Protein AF-A0AAD5E624-F1 (afdb_monomer)

Structure (mmCIF, N/CA/C/O backbone):
data_AF-A0AAD5E624-F1
#
_entry.id   AF-A0AAD5E624-F1
#
loop_
_atom_site.group_PDB
_atom_site.id
_atom_site.type_symbol
_atom_site.label_atom_id
_atom_site.label_alt_id
_atom_site.label_comp_id
_atom_site.label_asym_id
_atom_site.label_entity_id
_atom_site.label_seq_id
_atom_site.pdbx_PDB_ins_code
_atom_site.Cartn_x
_atom_site.Cartn_y
_atom_site.Cartn_z
_atom_site.occupancy
_atom_site.B_iso_or_equiv
_atom_site.auth_seq_id
_atom_site.auth_comp_id
_atom_site.auth_asym_id
_atom_site.auth_atom_id
_atom_site.pdbx_PDB_model_num
ATOM 1 N N . MET A 1 1 ? 24.818 -61.923 -2.627 1.00 38.62 1 MET A N 1
ATOM 2 C CA . MET A 1 1 ? 24.413 -61.520 -3.989 1.00 38.62 1 MET A CA 1
ATOM 3 C C . MET A 1 1 ? 24.675 -60.026 -4.110 1.00 38.62 1 MET A C 1
ATOM 5 O O . MET A 1 1 ? 24.120 -59.314 -3.289 1.00 38.62 1 MET A O 1
ATOM 9 N N . SER A 1 2 ? 25.543 -59.635 -5.057 1.00 38.28 2 SER A N 1
ATOM 10 C CA . SER A 1 2 ? 25.891 -58.274 -5.542 1.00 38.28 2 SER A CA 1
ATOM 11 C C . SER A 1 2 ? 26.388 -57.243 -4.507 1.00 38.28 2 SER A C 1
ATOM 13 O O . SER A 1 2 ? 25.617 -56.883 -3.630 1.00 38.28 2 SER A O 1
ATOM 15 N N . THR A 1 3 ? 27.644 -56.753 -4.437 1.00 32.75 3 THR A N 1
ATOM 16 C CA . THR A 1 3 ? 28.624 -56.225 -5.440 1.00 32.75 3 THR A CA 1
ATOM 17 C C . THR A 1 3 ? 28.001 -55.104 -6.296 1.00 32.75 3 THR A C 1
ATOM 19 O O . THR A 1 3 ? 26.971 -55.345 -6.911 1.00 32.75 3 THR A O 1
ATOM 22 N N . ASP A 1 4 ? 28.456 -53.845 -6.370 1.00 40.44 4 ASP A N 1
ATOM 23 C CA . ASP A 1 4 ? 29.711 -53.170 -6.003 1.00 40.44 4 ASP A CA 1
ATOM 24 C C . ASP A 1 4 ? 29.463 -51.660 -5.767 1.00 40.44 4 ASP A C 1
ATOM 26 O O . ASP A 1 4 ? 28.668 -51.038 -6.474 1.00 40.44 4 ASP A O 1
ATOM 30 N N . ILE A 1 5 ? 30.178 -51.062 -4.807 1.00 41.97 5 ILE A N 1
ATOM 31 C CA . ILE A 1 5 ? 30.350 -49.605 -4.668 1.00 41.97 5 ILE A CA 1
ATOM 32 C C . ILE A 1 5 ? 31.663 -49.247 -5.369 1.00 41.97 5 ILE A C 1
ATOM 34 O O . ILE A 1 5 ? 32.712 -49.778 -5.013 1.00 41.97 5 ILE A O 1
ATOM 38 N N . TYR A 1 6 ? 31.605 -48.364 -6.369 1.00 40.50 6 TYR A N 1
ATOM 39 C CA . TYR A 1 6 ? 32.788 -47.929 -7.107 1.00 40.50 6 TYR A CA 1
ATOM 40 C C . TYR A 1 6 ? 33.679 -46.998 -6.276 1.00 40.50 6 TYR A C 1
ATOM 42 O O . TYR A 1 6 ? 33.243 -46.007 -5.694 1.00 40.50 6 TYR A O 1
ATOM 50 N N . GLU A 1 7 ? 34.948 -47.383 -6.282 1.00 41.75 7 GLU A N 1
ATOM 51 C CA . GLU A 1 7 ? 36.107 -46.882 -5.563 1.00 41.75 7 GLU A CA 1
ATOM 52 C C . GLU A 1 7 ? 36.727 -45.656 -6.262 1.00 41.75 7 GLU A C 1
ATOM 54 O O . GLU A 1 7 ? 36.834 -45.591 -7.490 1.00 41.75 7 GLU A O 1
ATOM 59 N N . ILE A 1 8 ? 37.140 -44.669 -5.463 1.00 38.22 8 ILE A N 1
ATOM 60 C CA . ILE A 1 8 ? 37.825 -43.444 -5.892 1.00 38.22 8 ILE A CA 1
ATOM 61 C C . ILE A 1 8 ? 39.306 -43.774 -6.119 1.00 38.22 8 ILE A C 1
ATOM 63 O O . ILE A 1 8 ? 40.010 -44.154 -5.189 1.00 38.22 8 ILE A O 1
ATOM 67 N N . SER A 1 9 ? 39.793 -43.593 -7.349 1.00 34.88 9 SER A N 1
ATOM 68 C CA . SER A 1 9 ? 41.209 -43.744 -7.711 1.00 34.88 9 SER A CA 1
ATOM 69 C C . SER A 1 9 ? 41.825 -42.370 -8.011 1.00 34.88 9 SER A C 1
ATOM 71 O O . SER A 1 9 ? 41.674 -41.843 -9.116 1.00 34.88 9 SER A O 1
ATOM 73 N N . GLU A 1 10 ? 42.571 -41.821 -7.052 1.00 35.81 10 GLU A N 1
ATOM 74 C CA . GLU A 1 10 ? 43.581 -40.786 -7.296 1.00 35.81 10 GLU A CA 1
ATOM 75 C C . GLU A 1 10 ? 44.793 -41.384 -8.034 1.00 35.81 10 GLU A C 1
ATOM 77 O O . GLU A 1 10 ? 45.236 -42.497 -7.740 1.00 35.81 10 GLU A O 1
ATOM 82 N N . ARG A 1 11 ? 45.381 -40.637 -8.979 1.00 39.34 11 ARG A N 1
ATOM 83 C CA .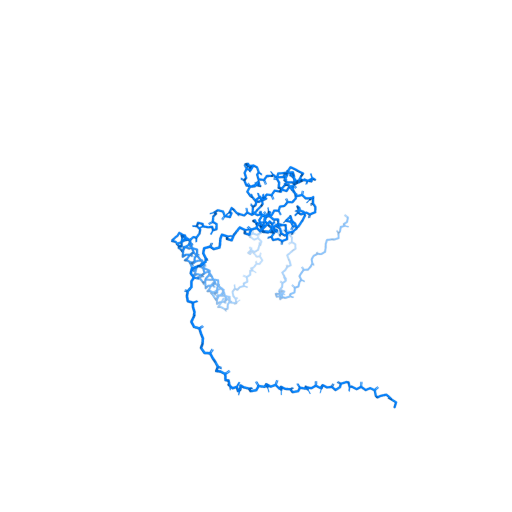 ARG A 1 11 ? 46.699 -40.952 -9.556 1.00 39.34 11 ARG A CA 1
ATOM 84 C C . ARG A 1 11 ? 47.621 -39.727 -9.581 1.00 39.34 11 ARG A C 1
ATOM 86 O O . ARG A 1 11 ? 47.136 -38.605 -9.703 1.00 39.34 11 ARG A O 1
ATOM 93 N N . PRO A 1 12 ? 48.951 -39.934 -9.473 1.00 35.62 12 PRO A N 1
ATOM 94 C CA . PRO A 1 12 ? 49.866 -38.946 -8.922 1.00 35.62 12 PRO A CA 1
ATOM 95 C C . PRO A 1 12 ? 50.635 -38.124 -9.965 1.00 35.62 12 PRO A C 1
ATOM 97 O O . PRO A 1 12 ? 50.863 -38.528 -11.106 1.00 35.62 12 PRO A O 1
ATOM 100 N N . SER A 1 13 ? 51.094 -36.975 -9.472 1.00 33.09 13 SER A N 1
ATOM 101 C CA . SER A 1 13 ? 51.971 -35.973 -10.079 1.00 33.09 13 SER A CA 1
ATOM 102 C C . SER A 1 13 ? 53.320 -36.528 -10.565 1.00 33.09 13 SER A C 1
ATOM 104 O O . SER A 1 13 ? 54.003 -37.249 -9.836 1.00 33.09 13 SER A O 1
ATOM 106 N N . LYS A 1 14 ? 53.754 -36.124 -11.767 1.00 36.09 14 LYS A N 1
ATOM 107 C CA . LYS A 1 14 ? 55.150 -36.231 -12.228 1.00 36.09 14 LYS A CA 1
ATOM 108 C C . LYS A 1 14 ? 55.574 -34.945 -12.945 1.00 36.09 14 LYS A C 1
ATOM 110 O O . LYS A 1 14 ? 55.115 -34.661 -14.047 1.00 36.09 14 LYS A O 1
ATOM 115 N N . ARG A 1 15 ? 56.485 -34.190 -12.321 1.00 44.50 15 ARG A N 1
ATOM 116 C CA . ARG A 1 15 ? 57.328 -33.171 -12.977 1.00 44.50 15 ARG A CA 1
ATOM 117 C C . ARG A 1 15 ? 58.563 -33.840 -13.591 1.00 44.50 15 ARG A C 1
ATOM 119 O O . ARG A 1 15 ? 59.073 -34.779 -12.980 1.00 44.50 15 ARG A O 1
ATOM 126 N N . PRO A 1 16 ? 59.136 -33.286 -14.670 1.00 40.38 16 PRO A N 1
ATOM 127 C CA . PRO A 1 16 ? 60.554 -33.448 -14.960 1.00 40.38 16 PRO A CA 1
ATOM 128 C C . PRO A 1 16 ? 61.342 -32.146 -14.752 1.00 40.38 16 PRO A C 1
ATOM 130 O O . PRO A 1 16 ? 60.855 -31.036 -14.956 1.00 40.38 16 PRO A O 1
ATOM 133 N N . SER A 1 17 ? 62.577 -32.344 -14.306 1.00 36.31 17 SER A N 1
ATOM 134 C CA . SER A 1 17 ? 63.613 -31.395 -13.904 1.00 36.31 17 SER A CA 1
ATOM 135 C C . SER A 1 17 ? 64.408 -30.795 -15.070 1.00 36.31 17 SER A C 1
ATOM 137 O O . SER A 1 17 ? 64.642 -31.450 -16.082 1.00 36.31 17 SER A O 1
ATOM 139 N N . LEU A 1 18 ? 64.897 -29.572 -14.855 1.00 39.53 18 LEU A N 1
ATOM 140 C CA . LEU A 1 18 ? 65.856 -28.836 -15.685 1.00 39.53 18 LEU A CA 1
ATOM 141 C C . LEU A 1 18 ? 67.245 -29.496 -15.705 1.00 39.53 18 LEU A C 1
ATOM 143 O O . LEU A 1 18 ? 67.761 -29.828 -14.643 1.00 39.53 18 LEU A O 1
ATOM 147 N N . LEU A 1 19 ? 67.889 -29.544 -16.878 1.00 35.81 19 LEU A N 1
ATOM 148 C CA . LEU A 1 19 ? 69.349 -29.535 -17.046 1.00 35.81 19 LEU A CA 1
ATOM 149 C C . LEU A 1 19 ? 69.726 -28.815 -18.357 1.00 35.81 19 LEU A C 1
ATOM 151 O O . LEU A 1 19 ? 68.936 -28.693 -19.287 1.00 35.81 19 LEU A O 1
ATOM 155 N N . ARG A 1 20 ? 70.942 -28.275 -18.345 1.00 33.19 20 ARG A N 1
ATOM 156 C CA . ARG A 1 20 ? 71.468 -27.089 -19.035 1.00 33.19 20 ARG A CA 1
ATOM 157 C C . ARG A 1 20 ? 72.480 -27.468 -20.124 1.00 33.19 20 ARG A C 1
ATOM 159 O O . ARG A 1 20 ? 73.300 -28.346 -19.885 1.00 33.19 20 ARG A O 1
ATOM 166 N N . SER A 1 21 ? 72.514 -26.735 -21.239 1.00 36.06 21 SER A N 1
ATOM 167 C CA . SER A 1 21 ? 73.738 -26.277 -21.950 1.00 36.06 21 SER A CA 1
ATOM 168 C C . SER A 1 21 ? 73.329 -25.416 -23.163 1.00 36.06 21 SER A C 1
ATOM 170 O O . SER A 1 21 ? 72.512 -25.833 -23.969 1.00 36.06 2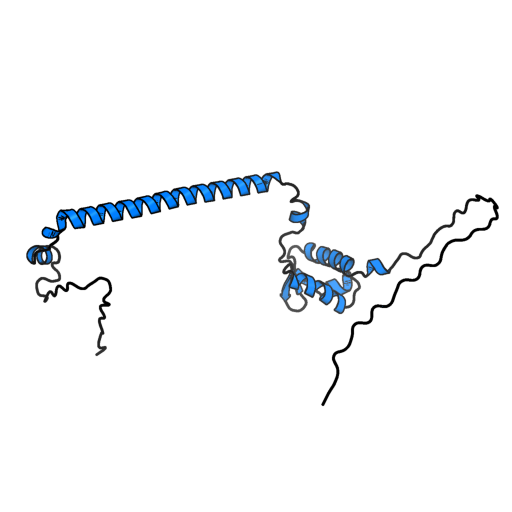1 SER A O 1
ATOM 172 N N . SER A 1 22 ? 73.604 -24.107 -23.159 1.00 35.00 22 SER A N 1
ATOM 173 C CA . SER A 1 22 ? 74.823 -23.439 -23.665 1.00 35.00 22 SER A CA 1
ATOM 174 C C . SER A 1 22 ? 74.847 -23.292 -25.192 1.00 35.00 22 SER A C 1
ATOM 176 O O . SER A 1 22 ? 75.204 -24.248 -25.867 1.00 35.00 22 SER A O 1
ATOM 178 N N . SER A 1 23 ? 74.551 -22.090 -25.712 1.00 34.81 23 SER A N 1
ATOM 179 C CA . SER A 1 23 ? 75.265 -21.422 -26.826 1.00 34.81 23 SER A CA 1
ATOM 180 C C . SER A 1 23 ? 74.653 -20.040 -27.096 1.00 34.81 23 SER A C 1
ATOM 182 O O . SER A 1 23 ? 73.480 -19.927 -27.436 1.00 34.81 23 SER A O 1
ATOM 184 N N . LEU A 1 24 ? 75.459 -18.994 -26.907 1.00 38.56 24 LEU A N 1
ATOM 185 C CA . LEU A 1 24 ? 75.181 -17.612 -27.299 1.00 38.56 24 LEU A CA 1
ATOM 186 C C . LEU A 1 24 ? 75.243 -17.477 -28.824 1.00 38.56 24 LEU A C 1
ATOM 188 O O . LEU A 1 24 ? 76.209 -17.948 -29.417 1.00 38.56 24 LEU A O 1
ATOM 192 N N . GLN A 1 25 ? 74.307 -16.733 -29.415 1.00 39.28 25 GLN A N 1
ATOM 193 C CA . GLN A 1 25 ? 74.585 -15.869 -30.565 1.00 39.28 25 GLN A CA 1
ATOM 194 C C . GLN A 1 25 ? 73.553 -14.733 -30.632 1.00 39.28 25 GLN A C 1
ATOM 196 O O . GLN A 1 25 ? 72.347 -14.953 -30.700 1.00 39.28 25 GLN A O 1
ATOM 201 N N . GLN A 1 26 ? 74.079 -13.514 -30.535 1.00 37.38 26 GLN A N 1
ATOM 202 C CA . GLN A 1 26 ? 73.420 -12.227 -30.743 1.00 37.38 26 GLN A CA 1
ATOM 203 C C . GLN A 1 26 ? 72.878 -12.075 -32.167 1.00 37.38 26 GLN A C 1
ATOM 205 O O . GLN A 1 26 ? 73.583 -12.416 -33.112 1.00 37.38 26 GLN A O 1
ATOM 210 N N . ALA A 1 27 ? 71.713 -11.434 -32.298 1.00 34.88 27 ALA A N 1
ATOM 211 C CA . ALA A 1 27 ? 71.464 -10.393 -33.299 1.00 34.88 27 ALA A CA 1
ATOM 212 C C . ALA A 1 27 ? 70.129 -9.683 -33.002 1.00 34.88 27 ALA A C 1
ATOM 214 O O . ALA A 1 27 ? 69.052 -10.233 -33.220 1.00 34.88 27 ALA A O 1
ATOM 215 N N . GLU A 1 28 ? 70.215 -8.444 -32.517 1.00 41.03 28 GLU A N 1
ATOM 216 C CA . GLU A 1 28 ? 69.172 -7.440 -32.716 1.00 41.03 28 GLU A CA 1
ATOM 217 C C . GLU A 1 28 ? 69.150 -7.065 -34.202 1.00 41.03 28 GLU A C 1
ATOM 219 O O . GLU A 1 28 ? 70.170 -6.654 -34.754 1.00 41.03 28 GLU A O 1
ATOM 224 N N . ALA A 1 29 ? 67.993 -7.178 -34.851 1.00 35.56 29 ALA A N 1
ATOM 225 C CA . ALA A 1 29 ? 67.707 -6.459 -36.084 1.00 35.56 29 ALA A CA 1
ATOM 226 C C . ALA A 1 29 ? 66.196 -6.238 -36.217 1.00 35.56 29 ALA A C 1
ATOM 228 O O . ALA A 1 29 ? 65.389 -7.158 -36.094 1.00 35.56 29 ALA A O 1
ATOM 229 N N . LEU A 1 30 ? 65.863 -4.972 -36.443 1.00 44.69 30 LEU A N 1
ATOM 230 C CA . LEU A 1 30 ? 64.562 -4.394 -36.756 1.00 44.69 30 LEU A CA 1
ATOM 231 C C . LEU A 1 30 ? 63.744 -5.272 -37.714 1.00 44.69 30 LEU A C 1
ATOM 233 O O . LEU A 1 30 ? 64.226 -5.626 -38.788 1.00 44.69 30 LEU A O 1
ATOM 237 N N . A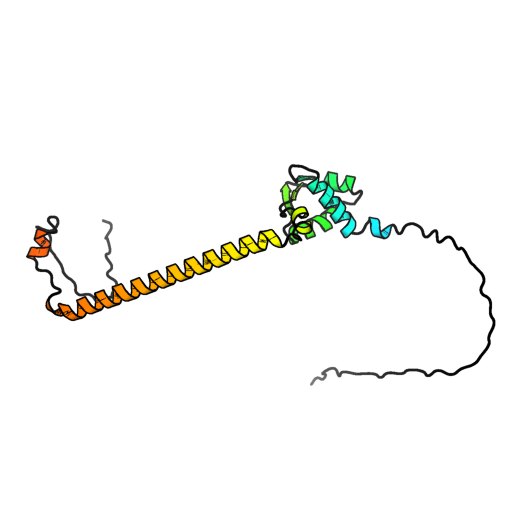SN A 1 31 ? 62.480 -5.536 -37.379 1.00 36.03 31 ASN A N 1
ATOM 238 C CA . ASN A 1 31 ? 61.507 -5.945 -38.384 1.00 36.03 31 ASN A CA 1
ATOM 239 C C . ASN A 1 31 ? 60.171 -5.226 -38.164 1.00 36.03 31 ASN A C 1
ATOM 241 O O . ASN A 1 31 ? 59.321 -5.629 -37.370 1.00 36.03 31 ASN A O 1
ATOM 245 N N . THR A 1 32 ? 60.038 -4.109 -38.873 1.00 48.19 32 THR A N 1
ATOM 246 C CA . THR A 1 32 ? 58.787 -3.458 -39.256 1.00 48.19 32 THR A CA 1
ATOM 247 C C . THR A 1 32 ? 57.968 -4.434 -40.101 1.00 48.19 32 THR A C 1
ATOM 249 O O . THR A 1 32 ? 58.047 -4.444 -41.325 1.00 48.19 32 THR A O 1
ATOM 252 N N . GLY A 1 33 ? 57.198 -5.287 -39.428 1.00 33.69 33 GLY A N 1
ATOM 253 C CA . GLY A 1 33 ? 56.210 -6.168 -40.039 1.00 33.69 33 GLY A CA 1
ATOM 254 C C . GLY A 1 33 ? 54.812 -5.598 -39.845 1.00 33.69 33 GLY A C 1
ATOM 255 O O . GLY A 1 33 ? 54.230 -5.734 -38.772 1.00 33.69 33 GLY A O 1
ATOM 256 N N . ASP A 1 34 ? 54.313 -4.942 -40.886 1.00 47.31 34 ASP A N 1
ATOM 257 C CA . ASP A 1 34 ? 52.928 -4.521 -41.079 1.00 47.31 34 ASP A CA 1
ATOM 258 C C . ASP A 1 34 ? 51.969 -5.699 -40.807 1.00 47.31 34 ASP A C 1
ATOM 260 O O . ASP A 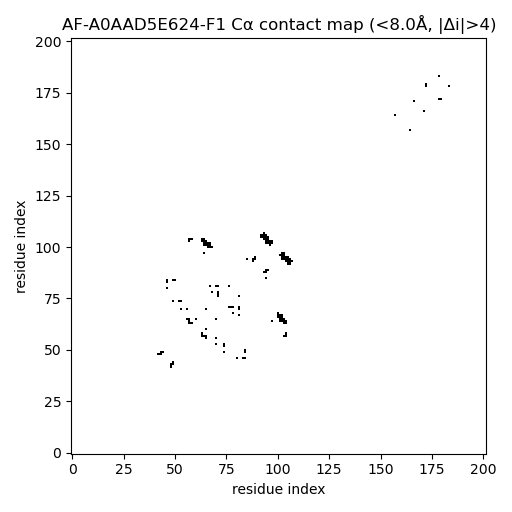1 34 ? 51.802 -6.600 -41.631 1.00 47.31 34 ASP A O 1
ATOM 264 N N . ASN A 1 35 ? 51.385 -5.746 -39.604 1.00 41.53 35 ASN A N 1
ATOM 265 C CA . ASN A 1 35 ? 50.377 -6.739 -39.235 1.00 41.53 35 ASN A CA 1
ATOM 266 C C . ASN A 1 35 ? 49.031 -6.319 -39.826 1.00 41.53 35 ASN A C 1
ATOM 268 O O . ASN A 1 35 ? 48.121 -5.897 -39.113 1.00 41.53 35 ASN A O 1
ATOM 272 N N . ASN A 1 36 ? 48.895 -6.481 -41.139 1.00 51.97 36 ASN A N 1
ATOM 273 C CA . ASN A 1 36 ? 47.605 -6.468 -41.808 1.00 51.97 36 ASN A CA 1
ATOM 274 C C . ASN A 1 36 ? 46.879 -7.796 -41.508 1.00 51.97 36 ASN A C 1
ATOM 276 O O . ASN A 1 36 ? 46.757 -8.684 -42.351 1.00 51.97 36 ASN A O 1
ATOM 280 N N . TYR A 1 37 ? 46.463 -7.967 -40.250 1.00 48.84 37 TYR A N 1
ATOM 281 C CA . TYR A 1 37 ? 45.467 -8.969 -39.885 1.00 48.84 37 TYR A CA 1
ATOM 282 C C . TYR A 1 37 ? 44.131 -8.500 -40.477 1.00 48.84 37 TYR A C 1
ATOM 284 O O . TYR A 1 37 ? 43.757 -7.347 -40.243 1.00 48.84 37 TYR A O 1
ATOM 292 N N . PRO A 1 38 ? 43.391 -9.343 -41.223 1.00 55.69 38 PRO A N 1
ATOM 293 C CA . PRO A 1 38 ? 42.072 -8.955 -41.703 1.00 55.69 38 PRO A CA 1
ATOM 294 C C . PRO A 1 38 ? 41.223 -8.533 -40.494 1.00 55.69 38 PRO A C 1
ATOM 296 O O . PRO A 1 38 ? 41.323 -9.175 -39.439 1.00 55.69 38 PRO A O 1
ATOM 299 N N . PRO A 1 39 ? 40.418 -7.459 -40.604 1.00 57.53 39 PRO A N 1
ATOM 300 C CA . PRO A 1 39 ? 39.610 -6.988 -39.492 1.00 57.53 39 PRO A CA 1
ATOM 301 C C . PRO A 1 39 ? 38.790 -8.162 -38.970 1.00 57.53 39 PRO A C 1
ATOM 303 O O . PRO A 1 39 ? 38.206 -8.937 -39.730 1.00 57.53 39 PRO A O 1
ATOM 306 N N . ASN A 1 40 ? 38.839 -8.349 -37.656 1.00 55.56 40 ASN A N 1
ATOM 307 C CA . ASN A 1 40 ? 38.313 -9.514 -36.968 1.00 55.56 40 ASN A CA 1
ATOM 308 C C . ASN A 1 40 ? 36.768 -9.468 -37.009 1.00 55.56 40 ASN A C 1
ATOM 310 O O . ASN A 1 40 ? 36.118 -9.137 -36.020 1.00 55.56 40 ASN A O 1
ATOM 314 N N . HIS A 1 41 ? 36.180 -9.816 -38.163 1.00 58.81 41 HIS A N 1
ATOM 315 C CA . HIS A 1 41 ? 34.745 -9.774 -38.505 1.00 58.81 41 HIS A CA 1
ATOM 316 C C . HIS A 1 41 ? 33.827 -10.535 -37.532 1.00 58.81 41 HIS A C 1
ATOM 318 O O . HIS A 1 41 ? 32.602 -10.481 -37.628 1.00 58.81 41 HIS A O 1
ATOM 324 N N . ARG A 1 42 ? 34.400 -11.263 -36.571 1.00 58.12 42 ARG A N 1
ATOM 325 C CA . ARG A 1 42 ? 33.667 -11.954 -35.510 1.00 58.12 42 ARG A CA 1
ATOM 326 C C . ARG A 1 42 ? 33.034 -10.998 -34.501 1.00 58.12 42 ARG A C 1
ATOM 328 O O . ARG A 1 42 ? 31.974 -11.320 -33.969 1.00 58.12 42 ARG A O 1
ATOM 335 N N . GLN A 1 43 ? 33.653 -9.849 -34.221 1.00 60.78 43 GLN A N 1
ATOM 336 C CA . GLN A 1 43 ? 33.129 -8.916 -33.214 1.00 60.78 43 GLN A CA 1
ATOM 337 C C . GLN A 1 43 ? 31.868 -8.184 -33.699 1.00 60.78 43 GLN A C 1
ATOM 339 O O . GLN A 1 43 ? 30.953 -7.950 -32.902 1.00 60.78 43 GLN A O 1
ATOM 344 N N . ASP A 1 44 ? 31.770 -7.940 -35.008 1.00 63.78 44 ASP A N 1
ATOM 345 C CA . ASP A 1 44 ? 30.663 -7.215 -35.642 1.00 63.78 44 ASP A CA 1
ATOM 346 C C . ASP A 1 44 ? 29.326 -7.973 -35.610 1.00 63.78 44 ASP A C 1
ATOM 348 O O . ASP A 1 44 ? 28.266 -7.351 -35.667 1.00 63.78 44 ASP A O 1
ATOM 352 N N . SER A 1 45 ? 29.367 -9.303 -35.463 1.00 77.00 45 SER A N 1
ATOM 353 C CA . SER A 1 45 ? 28.186 -10.178 -35.381 1.00 77.00 45 SER A CA 1
ATOM 354 C C . SER A 1 45 ? 27.877 -10.662 -33.955 1.00 77.00 45 SER A C 1
ATOM 356 O O . SER A 1 45 ? 27.012 -11.524 -33.766 1.00 77.00 45 SER A O 1
ATOM 358 N N . SER A 1 46 ? 28.587 -10.165 -32.939 1.00 89.19 46 SER A N 1
ATOM 359 C CA . SER A 1 46 ? 28.339 -10.570 -31.553 1.00 89.19 46 SER A CA 1
ATOM 360 C C . SER A 1 46 ? 26.953 -10.120 -31.077 1.00 89.19 46 SER A C 1
ATOM 362 O O . SER A 1 46 ? 26.494 -9.031 -31.422 1.00 89.19 46 SER A O 1
ATOM 364 N N . LEU A 1 47 ? 26.296 -10.934 -30.237 1.00 90.38 47 LEU A N 1
ATOM 365 C CA . LEU A 1 47 ? 24.978 -10.592 -29.689 1.00 90.38 47 LEU A CA 1
ATOM 366 C C . LEU A 1 47 ? 25.018 -9.237 -28.978 1.00 90.38 47 LEU A C 1
ATOM 368 O O . LEU A 1 47 ? 24.161 -8.407 -29.224 1.00 90.38 47 LEU A O 1
ATOM 372 N N . ARG A 1 48 ? 26.076 -8.963 -28.205 1.00 90.62 48 ARG A N 1
ATOM 373 C CA . ARG A 1 48 ? 26.291 -7.671 -27.537 1.00 90.62 48 ARG A CA 1
ATOM 374 C C . ARG A 1 48 ? 26.260 -6.488 -28.511 1.00 90.62 48 ARG A C 1
ATOM 376 O O . ARG A 1 48 ? 25.613 -5.484 -28.222 1.00 90.62 48 ARG A O 1
ATOM 383 N N . GLN A 1 49 ? 26.948 -6.596 -29.649 1.00 89.75 49 GLN A N 1
ATOM 384 C CA . GLN A 1 49 ? 26.985 -5.525 -30.646 1.00 89.75 49 GLN A CA 1
ATOM 385 C C . GLN A 1 49 ? 25.627 -5.357 -31.339 1.00 89.75 49 GLN A C 1
ATOM 387 O O . GLN A 1 49 ? 25.197 -4.228 -31.578 1.00 89.75 49 GLN A O 1
ATOM 392 N N . LEU A 1 50 ? 24.931 -6.464 -31.614 1.00 93.56 50 LEU A N 1
ATOM 393 C CA . LEU A 1 50 ? 23.581 -6.439 -32.175 1.00 93.56 50 LEU A CA 1
ATOM 394 C C . LEU A 1 50 ? 22.570 -5.838 -31.194 1.00 93.56 50 LEU A C 1
ATOM 396 O O . LEU A 1 50 ? 21.794 -4.981 -31.597 1.00 93.56 50 LEU A O 1
ATOM 400 N N . THR A 1 51 ? 22.623 -6.213 -29.915 1.00 92.88 51 THR A N 1
ATOM 401 C CA . THR A 1 51 ? 21.781 -5.660 -28.848 1.00 92.88 51 THR A CA 1
ATOM 402 C C . THR A 1 51 ? 21.993 -4.158 -28.710 1.00 92.88 51 THR A C 1
ATOM 404 O O . THR A 1 51 ? 21.019 -3.420 -28.643 1.00 92.88 51 THR A O 1
ATOM 407 N N . ARG A 1 52 ? 23.244 -3.674 -28.737 1.00 90.81 52 ARG A N 1
ATOM 408 C CA . ARG A 1 52 ? 23.524 -2.232 -28.658 1.00 90.81 52 ARG A CA 1
ATOM 409 C C . ARG A 1 52 ? 22.889 -1.468 -29.818 1.00 90.81 52 ARG A C 1
ATOM 411 O O . ARG A 1 52 ? 22.204 -0.481 -29.586 1.00 90.81 52 ARG A O 1
ATOM 418 N N . LYS A 1 53 ? 23.087 -1.940 -31.053 1.00 91.44 53 LYS A N 1
ATOM 419 C CA . LYS A 1 53 ? 22.478 -1.321 -32.238 1.00 91.44 53 LYS A CA 1
ATOM 420 C C . LYS A 1 53 ? 20.947 -1.410 -32.198 1.00 91.44 53 LYS A C 1
ATOM 422 O O . LYS A 1 53 ? 20.285 -0.437 -32.526 1.00 91.44 53 LYS A O 1
ATOM 427 N N . PHE A 1 54 ? 20.391 -2.545 -31.770 1.00 92.50 54 PHE A N 1
ATOM 428 C CA . PHE A 1 54 ? 18.949 -2.748 -31.612 1.00 92.50 54 PHE A CA 1
ATOM 429 C C . PHE A 1 54 ? 18.334 -1.752 -30.621 1.00 92.50 54 PHE A C 1
ATOM 431 O O . PHE A 1 54 ? 17.315 -1.145 -30.930 1.00 92.50 54 PHE A O 1
ATOM 438 N N . ILE A 1 55 ? 18.977 -1.536 -29.469 1.00 90.06 55 ILE A N 1
ATOM 439 C CA . ILE A 1 55 ? 18.541 -0.550 -28.470 1.00 90.06 55 ILE A CA 1
ATOM 440 C C . ILE A 1 55 ? 18.581 0.865 -29.056 1.00 90.06 55 ILE A C 1
ATOM 442 O O . ILE A 1 55 ? 17.617 1.602 -28.900 1.00 90.06 55 ILE A O 1
ATOM 446 N N . THR A 1 56 ? 19.634 1.230 -29.797 1.00 88.62 56 THR A N 1
ATOM 44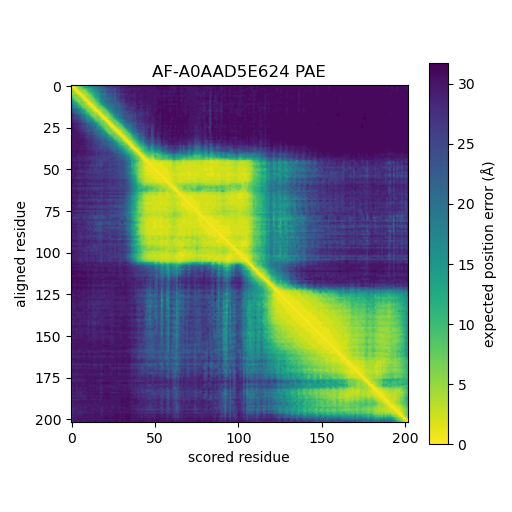7 C CA . THR A 1 56 ? 19.694 2.538 -30.472 1.00 88.62 56 THR A CA 1
ATOM 448 C C . THR A 1 56 ? 18.537 2.740 -31.452 1.00 88.62 56 THR A C 1
ATOM 450 O O . THR A 1 56 ? 17.969 3.824 -31.497 1.00 88.62 56 THR A O 1
ATOM 453 N N . LEU A 1 57 ? 18.155 1.707 -32.213 1.00 89.44 57 LEU A N 1
ATOM 454 C CA . LEU A 1 57 ? 16.995 1.779 -33.110 1.00 89.44 57 LEU A CA 1
ATOM 455 C C . LEU A 1 57 ? 15.688 1.963 -32.332 1.00 89.44 57 LEU A C 1
ATOM 457 O O . LEU A 1 57 ? 14.873 2.804 -32.695 1.00 89.44 57 LEU A O 1
ATOM 461 N N . LEU A 1 58 ? 15.519 1.221 -31.240 1.00 88.06 58 LEU A N 1
ATOM 462 C CA . LEU A 1 58 ? 14.333 1.284 -30.390 1.00 88.06 58 LEU A CA 1
ATOM 463 C C . LEU A 1 58 ? 14.180 2.643 -29.684 1.00 88.06 58 LEU A C 1
ATOM 465 O O . LEU A 1 58 ? 13.070 3.146 -29.572 1.00 88.06 58 LEU A O 1
ATOM 469 N N . GLN A 1 59 ? 15.286 3.245 -29.243 1.00 82.56 59 GLN A N 1
ATOM 470 C CA . GLN A 1 59 ? 15.308 4.562 -28.592 1.00 82.56 59 GLN A CA 1
ATOM 471 C C . GLN A 1 59 ? 15.247 5.734 -29.582 1.00 82.56 59 GLN A C 1
ATOM 473 O O . GLN A 1 59 ? 14.939 6.853 -29.187 1.00 82.56 59 GLN A O 1
ATOM 478 N N . SER A 1 60 ? 15.556 5.502 -30.863 1.00 81.44 60 SER A N 1
ATOM 479 C CA . SER A 1 60 ? 15.454 6.541 -31.896 1.00 81.44 60 SER A CA 1
ATOM 480 C C . SER A 1 60 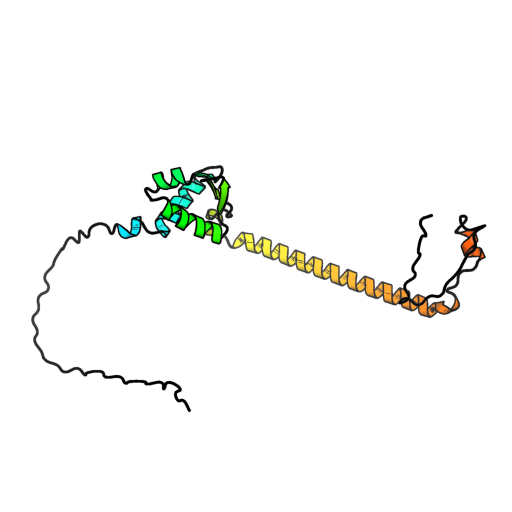? 14.010 6.874 -32.279 1.00 81.44 60 SER A C 1
ATOM 482 O O . SER A 1 60 ? 13.757 7.957 -32.807 1.00 81.44 60 SER A O 1
ATOM 484 N N . ASP A 1 61 ? 13.071 5.961 -32.013 1.00 79.81 61 ASP A N 1
ATOM 485 C CA . ASP A 1 61 ? 11.649 6.194 -32.234 1.00 79.81 61 ASP A CA 1
ATOM 486 C C . ASP A 1 61 ? 11.032 6.920 -31.020 1.00 79.81 61 ASP A C 1
ATOM 488 O O . ASP A 1 61 ? 11.143 6.429 -29.894 1.00 79.81 61 ASP A O 1
ATOM 492 N N . PRO A 1 62 ? 10.345 8.064 -31.207 1.00 73.69 62 PRO A N 1
ATOM 493 C CA . PRO A 1 62 ? 9.738 8.821 -30.109 1.00 73.69 62 PRO A CA 1
ATOM 494 C C . PRO A 1 62 ? 8.612 8.069 -29.383 1.00 73.69 62 PRO A C 1
ATOM 496 O O . PRO A 1 62 ? 8.265 8.417 -28.257 1.00 73.69 62 PRO A O 1
ATOM 499 N N . THR A 1 63 ? 8.022 7.052 -30.012 1.00 77.69 63 THR A N 1
ATOM 500 C CA . THR A 1 63 ? 6.996 6.185 -29.414 1.00 77.69 63 THR A CA 1
ATOM 501 C C . THR A 1 63 ? 7.584 4.936 -28.758 1.00 77.69 63 THR A C 1
ATOM 503 O O . THR A 1 63 ? 6.845 4.135 -28.176 1.00 77.69 63 THR A O 1
ATOM 506 N N . ALA A 1 64 ? 8.910 4.788 -28.848 1.00 81.88 64 ALA A N 1
ATOM 507 C CA . ALA A 1 64 ? 9.688 3.661 -28.364 1.00 81.88 64 ALA A CA 1
ATOM 508 C C . ALA A 1 64 ? 9.156 2.297 -28.839 1.00 81.88 64 ALA A C 1
ATOM 510 O O . ALA A 1 64 ? 9.283 1.303 -28.123 1.00 81.88 64 ALA A O 1
ATOM 511 N N . ASP A 1 65 ? 8.539 2.259 -30.025 1.00 88.50 65 ASP A N 1
ATOM 512 C CA . ASP A 1 65 ? 8.015 1.068 -30.696 1.00 88.50 65 ASP A CA 1
ATOM 513 C C . ASP A 1 65 ? 8.922 0.698 -31.876 1.00 88.50 65 ASP A C 1
ATOM 515 O O . ASP A 1 65 ? 9.348 1.560 -32.642 1.00 88.50 65 ASP A O 1
ATOM 519 N N . LEU A 1 66 ? 9.235 -0.589 -32.033 1.00 91.94 66 LEU A N 1
ATOM 520 C CA . LEU A 1 66 ? 10.146 -1.067 -33.074 1.00 91.94 66 LEU A CA 1
ATOM 521 C C . LEU A 1 66 ? 9.575 -2.276 -33.817 1.00 91.94 66 LEU A C 1
ATOM 523 O O . LEU A 1 66 ? 9.337 -3.332 -33.221 1.00 91.94 66 LEU A O 1
ATOM 527 N N . ASP A 1 67 ? 9.450 -2.153 -35.144 1.00 93.12 67 ASP A N 1
ATOM 528 C CA . ASP A 1 67 ? 9.141 -3.278 -36.035 1.00 93.12 67 ASP A CA 1
ATOM 529 C C . ASP A 1 67 ? 10.358 -4.208 -36.171 1.00 93.12 67 ASP A C 1
ATOM 531 O O . ASP A 1 67 ? 11.417 -3.856 -36.705 1.00 93.12 67 ASP A O 1
ATOM 535 N N . LEU A 1 68 ? 10.180 -5.453 -35.738 1.00 94.12 68 LEU A N 1
ATOM 536 C CA . LEU A 1 68 ? 11.188 -6.505 -35.773 1.00 94.12 68 LEU A CA 1
ATOM 537 C C . LEU A 1 68 ? 11.635 -6.872 -37.200 1.00 94.12 68 LEU A C 1
ATOM 539 O O . LEU A 1 68 ? 12.761 -7.341 -37.381 1.00 94.12 68 LEU A O 1
ATOM 543 N N . ASN A 1 69 ? 10.792 -6.686 -38.223 1.00 92.62 69 ASN A N 1
ATOM 544 C CA . ASN A 1 69 ? 11.190 -6.891 -3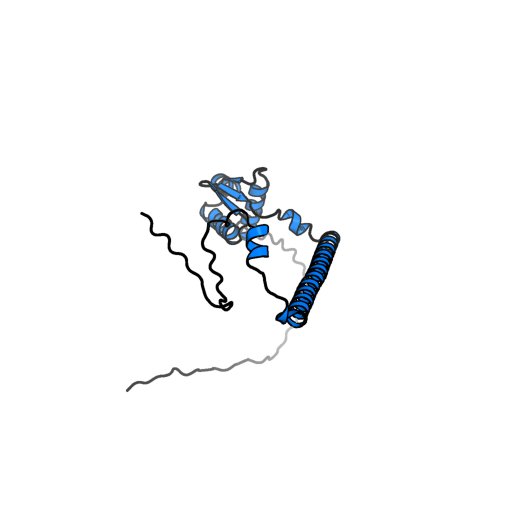9.621 1.00 92.62 69 ASN A CA 1
ATOM 545 C C . ASN A 1 69 ? 12.148 -5.796 -40.092 1.00 92.62 69 ASN A C 1
ATOM 547 O O . ASN A 1 69 ? 13.156 -6.100 -40.730 1.00 92.62 69 ASN A O 1
ATOM 551 N N . VAL A 1 70 ? 11.848 -4.539 -39.754 1.00 89.88 70 VAL A N 1
ATOM 552 C CA . VAL A 1 70 ? 12.691 -3.387 -40.094 1.00 89.88 70 VAL A CA 1
ATOM 553 C C . VAL A 1 70 ? 14.033 -3.497 -39.373 1.00 89.88 70 VAL A C 1
ATOM 555 O O . VAL A 1 70 ? 15.082 -3.373 -40.007 1.00 89.88 70 VAL A O 1
ATOM 558 N N . ALA A 1 71 ? 14.014 -3.848 -38.085 1.00 92.44 71 ALA A N 1
ATOM 559 C CA . ALA A 1 71 ? 15.223 -4.080 -37.303 1.00 92.44 71 ALA A CA 1
ATOM 560 C C . ALA A 1 71 ? 16.106 -5.192 -37.901 1.00 92.44 71 ALA A C 1
ATOM 562 O O . ALA A 1 71 ? 17.324 -5.039 -37.969 1.00 92.44 71 ALA A O 1
ATOM 563 N N . ALA A 1 72 ? 15.518 -6.294 -38.390 1.00 92.88 72 ALA A N 1
ATOM 564 C CA . ALA A 1 72 ? 16.271 -7.373 -39.040 1.00 92.88 72 ALA A CA 1
ATOM 565 C C . ALA A 1 72 ? 17.013 -6.898 -40.301 1.00 92.88 72 ALA A C 1
ATOM 567 O O . ALA A 1 72 ? 18.169 -7.270 -40.513 1.00 92.88 72 ALA A O 1
ATOM 568 N N . VAL A 1 73 ? 16.370 -6.049 -41.110 1.00 92.56 73 VAL A N 1
ATOM 569 C CA . VAL A 1 73 ? 16.968 -5.476 -42.325 1.00 92.56 73 VAL A CA 1
ATOM 570 C C . VAL A 1 73 ? 18.072 -4.478 -41.972 1.00 92.56 73 VAL A C 1
ATOM 572 O O . VAL A 1 73 ? 19.167 -4.566 -42.522 1.00 92.56 73 VAL A O 1
ATOM 575 N N . GLN A 1 74 ? 17.824 -3.569 -41.025 1.00 89.19 74 GLN A N 1
ATOM 576 C CA . GLN A 1 74 ? 18.787 -2.532 -40.635 1.00 89.19 74 GLN A CA 1
ATOM 577 C C . GLN A 1 74 ? 20.025 -3.097 -39.933 1.00 89.19 74 GLN A C 1
ATOM 579 O O . GLN A 1 74 ? 21.141 -2.634 -40.162 1.00 89.19 74 GLN A O 1
ATOM 584 N N . LEU A 1 75 ? 19.850 -4.133 -39.112 1.00 89.62 75 LEU A N 1
ATOM 585 C CA . LEU A 1 75 ? 20.958 -4.835 -38.467 1.00 89.62 75 LEU A CA 1
ATOM 586 C C . LEU A 1 75 ? 21.646 -5.843 -39.400 1.00 89.62 75 LEU A C 1
ATOM 588 O O . LEU A 1 75 ? 22.681 -6.385 -39.019 1.00 89.62 75 LEU A O 1
ATOM 592 N N . GLN A 1 76 ? 21.100 -6.078 -40.601 1.00 90.62 76 GLN A N 1
ATOM 593 C CA . GLN A 1 76 ? 21.572 -7.065 -41.581 1.00 90.62 76 GLN A CA 1
ATOM 594 C C . GLN A 1 76 ? 21.710 -8.477 -40.986 1.00 90.62 76 GLN A C 1
ATOM 596 O O . GLN A 1 76 ? 22.666 -9.204 -41.255 1.00 90.62 76 GLN A O 1
ATOM 601 N N . VAL A 1 77 ? 20.739 -8.880 -40.162 1.00 91.00 77 VAL A N 1
ATOM 602 C CA . VAL A 1 77 ? 20.737 -10.184 -39.485 1.00 91.00 77 VAL A CA 1
ATOM 603 C C . VAL A 1 77 ? 19.507 -11.012 -39.821 1.00 91.00 77 VAL A C 1
ATOM 605 O O . VAL A 1 77 ? 18.433 -10.511 -40.143 1.00 91.00 77 VAL A O 1
ATOM 608 N N . GLN A 1 78 ? 19.648 -12.329 -39.690 1.00 90.94 78 GLN A N 1
ATOM 609 C CA . GLN A 1 78 ? 18.522 -13.252 -39.803 1.00 90.94 78 GLN A CA 1
ATOM 610 C C . GLN A 1 78 ? 17.541 -13.052 -38.638 1.00 90.94 78 GLN A C 1
ATOM 612 O O . GLN A 1 78 ? 17.968 -12.808 -37.506 1.00 90.94 78 GLN A O 1
ATOM 617 N N . LYS A 1 79 ? 16.237 -13.278 -38.873 1.00 90.00 79 LYS A N 1
ATOM 618 C CA . LYS A 1 79 ? 15.183 -13.149 -37.841 1.00 90.00 79 LYS A CA 1
ATOM 619 C C . LYS A 1 79 ? 15.489 -13.899 -36.544 1.00 90.00 79 LYS A C 1
ATOM 621 O O . LYS A 1 79 ? 15.110 -13.450 -35.470 1.00 90.00 79 LYS A O 1
ATOM 626 N N . ARG A 1 80 ? 16.232 -15.007 -36.621 1.00 94.50 80 ARG A N 1
ATOM 627 C CA . ARG A 1 80 ? 16.640 -15.772 -35.439 1.00 94.50 80 ARG A CA 1
ATOM 628 C C . ARG A 1 80 ? 17.441 -14.936 -34.436 1.00 94.50 80 ARG A C 1
ATOM 630 O O . ARG A 1 80 ? 17.251 -15.135 -33.242 1.00 94.50 80 ARG A O 1
ATOM 637 N N . ARG A 1 81 ? 18.289 -14.012 -34.899 1.00 94.94 81 ARG A N 1
ATOM 638 C CA . ARG A 1 81 ? 19.092 -13.137 -34.029 1.00 94.94 81 ARG A CA 1
ATOM 639 C C . ARG A 1 81 ? 18.249 -12.078 -33.331 1.00 94.94 81 ARG A C 1
ATOM 641 O O . ARG A 1 81 ? 18.558 -11.727 -32.203 1.00 94.94 81 ARG A O 1
ATOM 648 N N . ILE A 1 82 ? 17.162 -11.633 -33.959 1.00 95.06 82 ILE A N 1
ATOM 649 C CA . ILE A 1 82 ? 16.212 -10.720 -33.321 1.00 95.06 82 ILE A CA 1
ATOM 650 C C . ILE A 1 82 ? 15.571 -11.393 -32.106 1.00 95.06 82 ILE A C 1
ATOM 652 O O . ILE A 1 82 ? 15.547 -10.792 -31.042 1.00 95.06 82 ILE A O 1
ATOM 656 N N . TYR A 1 83 ? 15.186 -12.670 -32.212 1.00 94.94 83 TYR A N 1
ATOM 657 C CA . TYR A 1 83 ? 14.651 -13.418 -31.068 1.00 94.94 83 TYR A CA 1
ATOM 658 C C . TYR A 1 83 ? 15.670 -13.632 -29.948 1.00 94.94 83 TYR A C 1
ATOM 660 O O . TYR A 1 83 ? 15.300 -13.616 -28.781 1.00 94.94 83 TYR A O 1
ATOM 668 N N . ASP A 1 84 ? 16.956 -13.808 -30.281 1.00 95.25 84 ASP A N 1
ATOM 669 C CA . ASP A 1 84 ? 17.997 -13.869 -29.245 1.00 95.25 84 ASP A CA 1
ATOM 670 C C . ASP A 1 84 ? 18.042 -12.568 -28.430 1.00 95.25 84 ASP A C 1
ATOM 672 O O . ASP A 1 84 ? 18.203 -12.620 -27.219 1.00 95.25 84 ASP A O 1
ATOM 676 N N . ILE A 1 85 ? 17.861 -11.410 -29.071 1.00 94.94 85 ILE A N 1
ATOM 677 C CA . ILE A 1 85 ? 17.855 -10.106 -28.396 1.00 94.94 85 ILE A CA 1
ATOM 678 C C . ILE A 1 85 ? 16.551 -9.906 -27.620 1.00 94.94 85 ILE A C 1
ATOM 680 O O . ILE A 1 85 ? 16.596 -9.570 -26.437 1.00 94.94 85 ILE A O 1
ATOM 684 N N . THR A 1 86 ? 15.397 -10.131 -28.259 1.00 94.81 86 THR A N 1
ATOM 685 C CA . THR A 1 86 ? 14.098 -9.871 -27.629 1.00 94.81 86 THR A CA 1
ATOM 686 C C . THR A 1 86 ? 13.858 -10.782 -26.437 1.00 94.81 86 THR A C 1
ATOM 688 O O . THR A 1 86 ? 13.420 -10.286 -25.414 1.00 94.81 86 THR A O 1
ATOM 691 N N . ASN A 1 87 ? 14.220 -12.068 -26.504 1.00 95.31 87 ASN A N 1
ATOM 692 C CA . ASN A 1 87 ? 14.014 -12.992 -25.383 1.00 95.31 87 ASN A CA 1
ATOM 693 C C . ASN A 1 87 ? 14.826 -12.588 -24.146 1.00 95.31 87 ASN A C 1
ATOM 695 O O . ASN A 1 87 ? 14.356 -12.755 -23.024 1.00 95.31 87 ASN A O 1
ATOM 699 N N . VAL A 1 88 ? 16.043 -12.064 -24.336 1.00 94.00 88 VAL A N 1
ATOM 700 C CA . VAL A 1 88 ? 16.850 -11.562 -23.217 1.00 94.00 88 VAL A CA 1
ATOM 701 C C . VAL A 1 88 ? 16.251 -10.275 -22.659 1.00 94.00 88 VAL A C 1
ATOM 703 O O . VAL A 1 88 ? 16.079 -10.170 -21.450 1.00 94.00 88 VAL A O 1
ATOM 706 N N . LEU A 1 89 ? 15.903 -9.307 -23.510 1.00 92.69 89 LEU A N 1
ATOM 707 C CA . LEU A 1 89 ? 15.352 -8.030 -23.046 1.00 92.69 89 LEU A CA 1
ATOM 708 C C . LEU A 1 89 ? 13.954 -8.178 -22.418 1.00 92.69 89 LEU A C 1
ATOM 710 O O . LEU A 1 89 ? 13.652 -7.483 -21.453 1.00 92.69 89 LEU A O 1
ATOM 714 N N . GLU A 1 90 ? 13.129 -9.095 -22.922 1.00 92.00 90 GLU A N 1
ATOM 715 C CA . GLU A 1 90 ? 11.825 -9.461 -22.355 1.00 92.00 90 GLU A CA 1
ATOM 716 C C . GLU A 1 90 ? 12.002 -10.227 -21.040 1.00 92.00 90 GLU A C 1
ATOM 718 O O . GLU A 1 90 ? 11.351 -9.905 -20.052 1.00 92.00 90 GLU A O 1
ATOM 723 N N . GLY A 1 91 ? 12.947 -11.174 -20.980 1.00 89.31 91 GLY A N 1
ATOM 724 C CA . GLY A 1 91 ? 13.262 -11.915 -19.755 1.00 89.31 91 GLY A CA 1
ATOM 725 C C . GLY A 1 91 ? 13.792 -11.037 -18.615 1.00 89.31 91 GLY A C 1
ATOM 726 O O . GLY A 1 91 ? 13.593 -11.371 -17.450 1.00 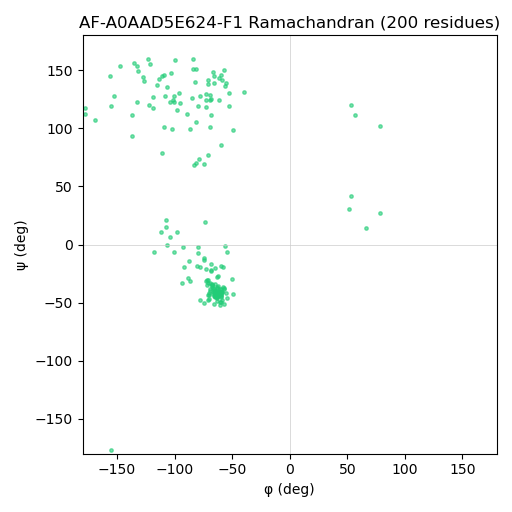89.31 91 GLY A O 1
ATOM 727 N N . VAL A 1 92 ? 14.437 -9.911 -18.939 1.00 88.69 92 VAL A N 1
ATOM 728 C CA . VAL A 1 92 ? 14.866 -8.886 -17.967 1.00 88.69 92 VAL A CA 1
ATOM 729 C C . VAL A 1 92 ? 13.763 -7.844 -17.701 1.00 88.69 92 VAL A C 1
ATOM 731 O O . VAL A 1 92 ? 13.847 -7.104 -16.725 1.00 88.69 92 VAL A O 1
ATOM 734 N N . GLY A 1 93 ? 12.712 -7.788 -18.523 1.00 88.75 93 GLY A N 1
ATOM 735 C CA . GLY A 1 93 ? 11.600 -6.845 -18.365 1.00 88.75 93 GLY A CA 1
ATOM 736 C C . GLY A 1 93 ? 11.891 -5.422 -18.855 1.00 88.75 93 GLY A C 1
ATOM 737 O O . GLY A 1 93 ? 11.310 -4.471 -18.346 1.00 88.75 93 GLY A O 1
ATOM 738 N N . LEU A 1 94 ? 12.797 -5.252 -19.824 1.00 89.81 94 LEU A N 1
ATOM 739 C CA . LEU A 1 94 ? 13.108 -3.945 -20.428 1.00 89.81 94 LEU A CA 1
ATOM 740 C C . LEU A 1 94 ? 12.262 -3.639 -21.668 1.00 89.81 94 LEU A C 1
ATOM 742 O O . LEU A 1 94 ? 12.147 -2.479 -22.067 1.00 89.81 94 LEU A O 1
ATOM 746 N N . ILE A 1 95 ? 11.678 -4.665 -22.285 1.00 91.12 95 ILE A N 1
ATOM 747 C CA . ILE A 1 95 ? 10.778 -4.524 -23.431 1.00 91.12 95 ILE A CA 1
ATOM 748 C C . ILE A 1 95 ? 9.513 -5.356 -23.229 1.00 91.12 95 ILE A C 1
ATOM 750 O O . ILE A 1 95 ? 9.547 -6.392 -22.567 1.00 91.12 95 ILE A O 1
ATOM 754 N N . GLU A 1 96 ? 8.425 -4.931 -23.862 1.00 92.12 96 GLU A N 1
ATOM 755 C CA . GLU A 1 96 ? 7.173 -5.679 -23.943 1.00 92.12 96 GLU A CA 1
ATOM 756 C C . GLU A 1 96 ? 6.759 -5.922 -25.397 1.00 92.12 96 GLU A C 1
ATOM 758 O O . GLU A 1 96 ? 7.159 -5.213 -26.327 1.00 92.12 96 GLU A O 1
ATOM 763 N N . LYS A 1 97 ? 5.903 -6.923 -25.604 1.00 93.19 97 LYS A N 1
ATOM 764 C CA . LYS A 1 97 ? 5.290 -7.180 -26.904 1.00 93.19 97 LYS A CA 1
ATOM 765 C C . LYS A 1 97 ? 4.094 -6.249 -27.110 1.00 93.19 97 LYS A C 1
ATOM 767 O O . LYS A 1 97 ? 3.020 -6.500 -26.575 1.00 93.19 97 LYS A O 1
ATOM 772 N N . ASN A 1 98 ? 4.264 -5.234 -27.953 1.00 89.44 98 ASN A N 1
ATOM 773 C CA . ASN A 1 98 ? 3.203 -4.282 -28.289 1.00 89.44 98 ASN A CA 1
ATOM 774 C C . ASN A 1 98 ? 2.200 -4.873 -29.302 1.00 89.44 98 ASN A C 1
ATOM 776 O O . ASN A 1 98 ? 0.988 -4.829 -29.107 1.00 89.44 98 ASN A O 1
ATOM 780 N N . SER A 1 99 ? 2.689 -5.488 -30.387 1.00 91.44 99 SER A N 1
ATOM 781 C CA . SER A 1 99 ? 1.835 -6.161 -31.378 1.00 91.44 99 SER A CA 1
ATOM 782 C C . SER A 1 99 ? 2.590 -7.261 -32.139 1.00 91.44 99 SER A C 1
ATOM 784 O O . SER A 1 99 ? 3.745 -7.581 -31.840 1.00 91.44 99 SER A O 1
ATOM 786 N N . LYS A 1 100 ? 1.953 -7.923 -33.119 1.00 90.31 100 LYS A N 1
ATOM 787 C CA . LYS A 1 100 ? 2.660 -8.917 -33.943 1.00 90.31 100 LYS A CA 1
ATOM 788 C C . LYS A 1 100 ? 3.804 -8.221 -34.688 1.00 90.31 100 LYS A C 1
ATOM 790 O O . LYS A 1 100 ? 3.580 -7.290 -35.452 1.00 90.31 100 LYS A O 1
ATOM 795 N N . ASN A 1 101 ? 5.016 -8.740 -34.505 1.00 90.94 101 ASN A N 1
ATOM 796 C CA . ASN A 1 101 ? 6.261 -8.182 -35.039 1.00 90.94 101 ASN A CA 1
ATOM 797 C C . ASN A 1 101 ? 6.668 -6.811 -34.470 1.00 90.94 101 ASN A C 1
ATOM 799 O O . ASN A 1 101 ? 7.562 -6.214 -35.049 1.00 90.94 101 ASN A O 1
ATOM 803 N N . HIS A 1 102 ? 6.080 -6.334 -33.369 1.00 93.25 102 HIS A N 1
ATOM 804 C CA . HIS A 1 102 ? 6.463 -5.060 -32.748 1.00 93.25 102 HIS A CA 1
ATOM 805 C C . HIS A 1 102 ? 6.781 -5.243 -31.267 1.00 93.25 102 HIS A C 1
ATOM 807 O O . HIS A 1 102 ? 6.089 -5.990 -30.564 1.00 93.25 102 HIS A O 1
ATOM 813 N N . VAL A 1 103 ? 7.816 -4.551 -30.800 1.00 93.25 103 VAL A N 1
ATOM 814 C CA . VAL A 1 103 ? 8.200 -4.496 -29.387 1.00 93.25 103 VAL A CA 1
ATOM 815 C C . VAL A 1 103 ? 8.330 -3.052 -28.945 1.00 93.25 103 VAL A C 1
ATOM 817 O O . VAL A 1 103 ? 8.806 -2.218 -29.712 1.00 93.25 103 VAL A O 1
ATOM 820 N N . ARG A 1 104 ? 7.944 -2.784 -27.700 1.00 92.25 104 ARG A N 1
ATOM 821 C CA . ARG A 1 104 ? 8.053 -1.466 -27.084 1.00 92.25 104 ARG A CA 1
ATOM 822 C C . ARG A 1 104 ? 9.062 -1.487 -25.946 1.00 92.25 104 ARG A C 1
ATOM 824 O O . ARG A 1 104 ? 9.123 -2.459 -25.196 1.00 92.25 104 ARG A O 1
ATOM 831 N N . TRP A 1 105 ? 9.827 -0.413 -25.799 1.00 91.00 105 TRP A N 1
ATOM 832 C CA . TRP A 1 105 ? 10.665 -0.190 -24.624 1.00 91.00 105 TRP A CA 1
ATOM 833 C C . TRP A 1 105 ? 9.820 0.176 -23.396 1.00 91.00 105 TRP A C 1
ATOM 835 O O . TRP A 1 105 ? 9.067 1.146 -23.424 1.00 91.00 105 TRP A O 1
ATOM 845 N N . ILE A 1 106 ? 9.970 -0.591 -22.315 1.00 86.81 106 ILE A N 1
ATOM 846 C CA . ILE A 1 106 ? 9.335 -0.336 -21.006 1.00 86.81 106 ILE A CA 1
ATOM 847 C C . ILE A 1 106 ? 10.358 -0.104 -19.890 1.00 86.81 106 ILE A C 1
ATOM 849 O O . ILE A 1 106 ? 9.988 0.232 -18.765 1.00 86.81 106 ILE A O 1
ATOM 853 N N . GLY A 1 107 ? 11.648 -0.285 -20.183 1.00 71.88 107 GLY A N 1
ATOM 854 C CA . GLY A 1 107 ? 12.714 0.071 -19.261 1.00 71.88 107 GLY A CA 1
ATOM 855 C C . GLY A 1 107 ? 12.650 1.560 -18.926 1.00 71.88 107 GLY A C 1
ATOM 856 O O . GLY A 1 107 ? 12.391 2.398 -19.790 1.00 71.88 107 GLY A O 1
ATOM 857 N N . ARG A 1 108 ? 12.921 1.922 -17.670 1.00 66.19 108 ARG A N 1
ATOM 858 C CA . ARG A 1 108 ? 13.263 3.318 -17.367 1.00 66.19 108 ARG A CA 1
ATOM 859 C C . ARG A 1 108 ? 14.520 3.689 -18.158 1.00 66.19 108 ARG A C 1
ATOM 861 O O . ARG A 1 108 ? 15.342 2.821 -18.449 1.00 66.19 108 ARG A O 1
ATOM 868 N N . ASP A 1 109 ? 14.600 4.943 -18.587 1.00 60.94 109 ASP A N 1
ATOM 869 C CA . ASP A 1 109 ? 15.642 5.415 -19.494 1.00 60.94 109 ASP A CA 1
ATOM 870 C C . ASP A 1 109 ? 17.043 5.056 -18.967 1.00 60.94 109 ASP A C 1
ATOM 872 O O . ASP A 1 109 ? 17.429 5.450 -17.869 1.00 60.94 109 ASP A O 1
ATOM 876 N N . VAL A 1 110 ? 17.796 4.269 -19.739 1.00 52.25 110 VAL A N 1
ATOM 877 C CA . VAL A 1 110 ? 19.165 3.837 -19.396 1.00 52.25 110 VAL A CA 1
ATOM 878 C C . VAL A 1 110 ? 20.131 5.026 -19.445 1.00 52.25 110 VAL A C 1
ATOM 880 O O . VAL A 1 110 ? 21.214 4.968 -18.862 1.00 52.25 110 VAL A O 1
ATOM 883 N N . GLU A 1 111 ? 19.738 6.132 -20.084 1.00 50.09 111 GLU A N 1
ATOM 884 C CA . GLU A 1 111 ? 20.484 7.388 -20.031 1.00 50.09 111 GLU A CA 1
ATOM 885 C C . GLU A 1 111 ? 20.446 8.024 -18.629 1.00 50.09 111 GLU A C 1
ATOM 887 O O . GLU A 1 111 ? 21.400 8.700 -18.237 1.00 50.09 111 GLU A O 1
ATOM 892 N N . LEU A 1 112 ? 19.442 7.690 -17.807 1.00 49.59 112 LEU A N 1
ATOM 893 C CA . LEU A 1 112 ? 19.432 8.059 -16.393 1.00 49.59 112 LEU A CA 1
ATOM 894 C C . LEU A 1 112 ? 20.466 7.244 -15.593 1.00 49.59 112 LEU A C 1
ATOM 896 O O . LEU A 1 112 ? 21.144 7.811 -14.743 1.00 49.59 112 LEU A O 1
ATOM 900 N N . ASP A 1 113 ? 20.715 5.973 -15.935 1.00 47.00 113 ASP A N 1
ATOM 901 C CA . ASP A 1 113 ? 21.678 5.106 -15.225 1.00 47.00 113 ASP A CA 1
ATOM 902 C C . ASP A 1 113 ? 23.150 5.477 -15.430 1.00 47.00 113 ASP A C 1
ATOM 904 O O . ASP A 1 113 ? 23.964 5.328 -14.515 1.00 47.00 113 ASP A O 1
ATOM 908 N N . ALA A 1 114 ? 23.510 6.039 -16.586 1.00 50.59 114 ALA A N 1
ATOM 909 C CA . ALA A 1 114 ? 24.851 6.590 -16.787 1.00 50.59 114 ALA A CA 1
ATOM 910 C C . ALA A 1 114 ? 25.029 7.979 -16.133 1.00 50.59 114 ALA A C 1
ATOM 912 O O . ALA A 1 114 ? 26.165 8.391 -15.880 1.00 50.59 114 ALA A O 1
ATOM 913 N N . GLN A 1 115 ? 23.926 8.680 -15.831 1.00 45.28 115 GLN A N 1
ATOM 914 C CA . GLN A 1 115 ? 23.897 10.004 -15.195 1.00 45.28 115 GLN A CA 1
ATOM 915 C C . GLN A 1 115 ? 23.580 9.959 -13.677 1.00 45.28 115 GLN A C 1
ATOM 917 O O . GLN A 1 115 ? 23.765 10.962 -12.985 1.00 45.28 115 GLN A O 1
ATOM 922 N N . TYR A 1 116 ? 23.235 8.790 -13.113 1.00 48.34 116 TYR A N 1
ATOM 923 C CA . TYR A 1 116 ? 23.111 8.522 -11.662 1.00 48.34 116 TYR A CA 1
ATOM 924 C C . TYR A 1 116 ? 24.461 8.429 -10.917 1.00 48.34 116 TYR A C 1
ATOM 926 O O . TYR A 1 116 ? 24.548 7.929 -9.796 1.00 48.34 116 TYR A O 1
ATOM 934 N N . CYS A 1 117 ? 25.548 8.961 -11.483 1.00 45.31 117 CYS A N 1
ATOM 935 C CA . CYS A 1 117 ? 26.740 9.302 -10.703 1.00 45.31 117 CYS A CA 1
ATOM 936 C C . CYS A 1 117 ? 26.599 10.642 -9.948 1.00 45.31 117 CYS A C 1
ATOM 938 O O . CYS A 1 117 ? 27.469 10.975 -9.141 1.00 45.31 117 CYS A O 1
ATOM 940 N N . ASN A 1 118 ? 25.474 11.355 -10.097 1.00 51.31 118 ASN A N 1
ATOM 941 C CA . ASN A 1 118 ? 25.110 12.489 -9.243 1.00 51.31 118 ASN A CA 1
ATOM 942 C C . ASN A 1 118 ? 24.479 12.018 -7.920 1.00 51.31 118 ASN A C 1
ATOM 944 O O . ASN A 1 118 ? 23.299 12.232 -7.657 1.00 51.31 118 ASN A O 1
ATOM 948 N N . LYS A 1 119 ? 25.304 11.420 -7.052 1.00 54.47 119 LYS A N 1
ATOM 949 C CA . LYS A 1 119 ? 24.961 10.973 -5.684 1.00 54.47 119 LYS A CA 1
ATOM 950 C C . LYS A 1 119 ? 24.396 12.061 -4.751 1.00 54.47 119 LYS A C 1
ATOM 952 O O . LYS A 1 119 ? 24.137 11.763 -3.596 1.00 54.47 119 LYS A O 1
ATOM 957 N N . SER A 1 120 ? 24.266 13.313 -5.182 1.00 56.00 120 SER A N 1
ATOM 958 C CA . SER A 1 120 ? 23.924 14.443 -4.311 1.00 56.00 120 SER A CA 1
ATOM 959 C C . SER A 1 120 ? 22.423 14.682 -4.140 1.00 56.00 120 SER A C 1
ATOM 961 O O . SER A 1 120 ? 22.017 15.206 -3.106 1.00 56.00 120 SER A O 1
ATOM 963 N N . ASN A 1 121 ? 21.598 14.324 -5.129 1.00 57.78 121 ASN A N 1
ATOM 964 C CA . ASN A 1 121 ? 20.159 14.619 -5.082 1.00 57.78 121 ASN A CA 1
ATOM 965 C C . ASN A 1 121 ? 19.349 13.448 -4.507 1.00 57.78 121 ASN A C 1
ATOM 967 O O . ASN A 1 121 ? 18.393 13.674 -3.768 1.00 57.78 121 ASN A O 1
ATOM 971 N N . ASP A 1 122 ? 19.788 12.213 -4.756 1.00 62.28 122 ASP A N 1
ATOM 972 C CA . ASP A 1 122 ? 19.138 11.018 -4.213 1.00 62.28 122 ASP A CA 1
ATOM 973 C C . ASP A 1 122 ? 19.370 10.881 -2.703 1.00 62.28 122 ASP A C 1
ATOM 975 O O . ASP A 1 122 ? 18.472 10.453 -1.988 1.00 62.28 122 ASP A O 1
ATOM 979 N N . THR A 1 123 ? 20.526 11.309 -2.177 1.00 74.12 123 THR A N 1
ATOM 980 C CA . THR A 1 123 ? 20.782 11.291 -0.725 1.00 74.12 123 THR A CA 1
ATOM 981 C C . THR A 1 123 ? 19.842 12.224 0.021 1.00 74.12 123 THR A C 1
ATOM 983 O O . THR A 1 123 ? 19.286 11.831 1.033 1.00 74.12 123 THR A O 1
ATOM 986 N N . ALA A 1 124 ? 19.587 13.424 -0.508 1.00 79.25 124 ALA A N 1
ATOM 987 C CA . ALA A 1 124 ? 18.677 14.373 0.129 1.00 79.25 124 ALA A CA 1
ATOM 988 C C . ALA A 1 124 ? 17.225 13.866 0.134 1.00 79.25 124 ALA A C 1
ATOM 990 O O . ALA A 1 124 ? 16.506 14.052 1.115 1.00 79.25 124 ALA A O 1
ATOM 991 N N . GLN A 1 125 ? 16.795 13.200 -0.943 1.00 85.69 125 GLN A N 1
ATOM 992 C CA . GLN A 1 125 ? 15.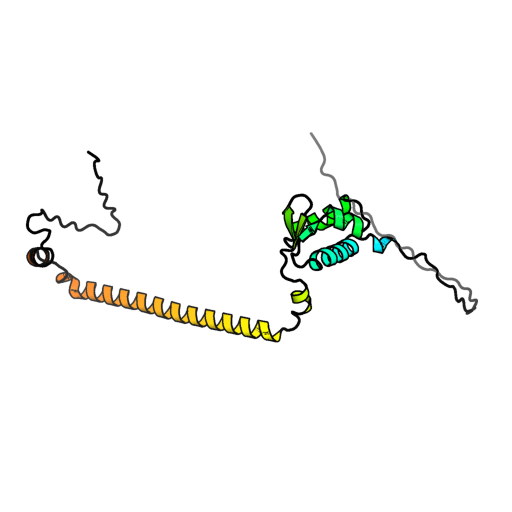472 12.582 -1.001 1.00 85.69 125 GLN A CA 1
ATOM 993 C C . GLN A 1 125 ? 15.363 11.374 -0.061 1.00 85.69 125 GLN A C 1
ATOM 995 O O . GLN A 1 125 ? 14.337 11.210 0.596 1.00 85.69 125 GLN A O 1
ATOM 1000 N N . LEU A 1 126 ? 16.410 10.550 0.028 1.00 85.19 126 LEU A N 1
ATOM 1001 C CA . LEU A 1 126 ? 16.474 9.422 0.959 1.00 85.19 126 LEU A CA 1
ATOM 1002 C C . LEU A 1 126 ? 16.483 9.889 2.418 1.00 85.19 126 LEU A C 1
ATOM 1004 O O . LEU A 1 126 ? 15.745 9.334 3.225 1.00 85.19 126 LEU A O 1
ATOM 1008 N N . ASP A 1 127 ? 17.243 10.934 2.741 1.00 89.38 127 ASP A N 1
ATOM 1009 C CA . ASP A 1 127 ? 17.285 11.527 4.078 1.00 89.38 127 ASP A CA 1
ATOM 1010 C C . ASP A 1 127 ? 15.930 12.146 4.450 1.00 89.38 127 ASP A C 1
ATOM 1012 O O . ASP A 1 127 ? 15.459 11.985 5.575 1.00 89.38 127 ASP A O 1
ATOM 1016 N N . TRP A 1 128 ? 15.258 12.815 3.504 1.00 92.19 128 TRP A N 1
ATOM 1017 C CA . TRP A 1 128 ? 13.903 13.328 3.718 1.00 92.19 128 TRP A CA 1
ATOM 1018 C C . TRP A 1 128 ? 12.901 12.199 3.972 1.00 92.19 128 TRP A C 1
ATOM 1020 O O . TRP A 1 128 ? 12.172 12.253 4.958 1.00 92.19 128 TRP A O 1
ATOM 1030 N N . LEU A 1 129 ? 12.901 11.156 3.133 1.00 91.88 129 LEU A N 1
ATOM 1031 C CA . LEU A 1 129 ? 12.039 9.982 3.309 1.00 91.88 129 LEU A CA 1
ATOM 1032 C C . LEU A 1 129 ? 12.304 9.289 4.648 1.00 91.88 129 LEU A C 1
ATOM 1034 O O . LEU A 1 129 ? 11.366 8.883 5.324 1.00 91.88 129 LEU A O 1
ATOM 1038 N N . HIS A 1 130 ? 13.568 9.166 5.046 1.00 94.69 130 HIS A N 1
ATOM 1039 C CA . HIS A 1 130 ? 13.934 8.555 6.316 1.00 94.69 130 HIS A CA 1
ATOM 1040 C C . HIS A 1 130 ? 13.434 9.379 7.509 1.00 94.69 130 HIS A C 1
ATOM 1042 O O . HIS A 1 130 ? 12.836 8.827 8.428 1.00 94.69 130 HIS A O 1
ATOM 1048 N N . ASN A 1 131 ? 13.604 10.703 7.470 1.00 95.00 131 ASN A N 1
ATOM 1049 C CA . ASN A 1 131 ? 13.069 11.596 8.498 1.00 95.00 131 ASN A CA 1
ATOM 1050 C C . ASN A 1 131 ? 11.536 11.567 8.552 1.00 95.00 131 ASN A C 1
ATOM 1052 O O . ASN A 1 131 ? 10.960 11.630 9.635 1.00 95.00 131 ASN A O 1
ATOM 1056 N N . GLU A 1 132 ? 10.880 11.458 7.397 1.00 95.19 132 GLU A N 1
ATOM 1057 C CA . GLU A 1 132 ? 9.429 11.327 7.301 1.00 95.19 132 GLU A CA 1
ATOM 1058 C C . GLU A 1 132 ? 8.942 10.031 7.959 1.00 95.19 132 GLU A C 1
ATOM 1060 O O . GLU A 1 132 ? 8.010 10.065 8.758 1.00 95.19 132 GLU A O 1
ATOM 1065 N N . VAL A 1 133 ? 9.608 8.905 7.680 1.00 96.88 133 VAL A N 1
ATOM 1066 C CA . VAL A 1 133 ? 9.310 7.613 8.314 1.00 96.88 133 VAL A CA 1
ATOM 1067 C C . VAL A 1 133 ? 9.486 7.701 9.826 1.00 96.88 133 VAL A C 1
ATOM 1069 O O . VAL A 1 133 ? 8.557 7.358 10.548 1.00 96.88 133 VAL A O 1
ATOM 1072 N N . ASN A 1 134 ? 10.612 8.234 10.306 1.00 97.12 134 ASN A N 1
ATOM 1073 C CA . ASN A 1 134 ? 10.860 8.362 11.744 1.00 97.12 134 ASN A CA 1
ATOM 1074 C C . ASN A 1 134 ? 9.793 9.238 12.425 1.00 97.12 134 ASN A C 1
ATOM 1076 O O . ASN A 1 134 ? 9.291 8.888 13.488 1.00 97.12 134 ASN A O 1
ATOM 1080 N N . ARG A 1 135 ? 9.379 10.346 11.792 1.00 97.12 135 ARG A N 1
ATOM 1081 C CA . ARG A 1 135 ? 8.311 11.203 12.329 1.00 97.12 135 ARG A CA 1
ATOM 1082 C C . ARG A 1 135 ? 6.982 10.455 12.445 1.00 97.12 135 ARG A C 1
ATOM 1084 O O . ARG A 1 135 ? 6.277 10.616 13.436 1.00 97.12 135 ARG A O 1
ATOM 1091 N N . LEU A 1 136 ? 6.629 9.672 11.426 1.00 97.25 136 LEU A N 1
ATOM 1092 C CA . LEU A 1 136 ? 5.402 8.874 11.429 1.00 97.25 136 LEU A CA 1
ATOM 1093 C C . LEU A 1 136 ? 5.458 7.749 12.470 1.00 97.25 136 LEU A C 1
ATOM 1095 O O . LEU A 1 136 ? 4.441 7.437 13.084 1.00 97.25 136 LEU A O 1
ATOM 1099 N N . GLU A 1 137 ? 6.629 7.154 12.692 1.00 97.25 137 GLU A N 1
ATOM 1100 C CA . GLU A 1 137 ? 6.837 6.160 13.747 1.00 97.25 137 GLU A CA 1
ATOM 1101 C C . GLU A 1 137 ? 6.666 6.773 15.143 1.00 97.25 137 GLU A C 1
ATOM 1103 O O . GLU A 1 137 ? 5.964 6.194 15.973 1.00 97.25 137 GLU A O 1
ATOM 1108 N N . ASP A 1 138 ? 7.210 7.969 15.382 1.00 97.88 138 ASP A N 1
ATOM 1109 C CA . ASP A 1 138 ? 7.029 8.696 16.644 1.00 97.88 138 ASP A CA 1
ATOM 1110 C C . ASP A 1 138 ? 5.553 9.060 16.893 1.00 97.88 138 ASP A C 1
ATOM 1112 O O . ASP A 1 138 ? 5.038 8.880 18.000 1.00 97.88 138 ASP A O 1
ATOM 1116 N N . GLU A 1 139 ? 4.842 9.536 15.864 1.00 97.62 139 GLU A N 1
ATOM 1117 C CA . GLU A 1 139 ? 3.406 9.840 15.948 1.00 97.62 139 GLU A CA 1
ATOM 1118 C C . GLU A 1 139 ? 2.583 8.582 16.245 1.00 97.62 139 GLU A C 1
ATOM 1120 O O . GLU A 1 139 ? 1.704 8.594 17.109 1.00 97.62 139 GLU A O 1
ATOM 1125 N N . LYS A 1 140 ? 2.904 7.471 15.578 1.00 97.25 140 LYS A N 1
ATOM 1126 C CA . LYS A 1 140 ? 2.268 6.180 15.833 1.00 97.25 140 LYS A CA 1
ATOM 1127 C C . LYS A 1 140 ? 2.467 5.744 17.288 1.00 97.25 140 LYS A C 1
ATOM 1129 O O . LYS A 1 140 ? 1.494 5.364 17.933 1.00 97.25 140 LYS A O 1
ATOM 1134 N N . LEU A 1 141 ? 3.691 5.826 17.813 1.00 98.00 141 LEU A N 1
ATOM 1135 C CA . LEU A 1 141 ? 3.983 5.465 19.204 1.00 98.00 141 LEU A CA 1
ATOM 1136 C C . LEU A 1 141 ? 3.229 6.354 20.202 1.00 98.00 141 LEU A C 1
ATOM 1138 O O . LEU A 1 141 ? 2.778 5.874 21.242 1.00 98.00 141 LEU A O 1
ATOM 1142 N N . MET A 1 142 ? 3.053 7.639 19.888 1.00 97.94 142 MET A N 1
ATOM 1143 C CA . MET A 1 142 ? 2.245 8.544 20.705 1.00 97.94 142 MET A CA 1
ATOM 1144 C C . MET A 1 142 ? 0.774 8.112 20.738 1.00 97.94 142 MET A C 1
ATOM 1146 O O . MET A 1 142 ? 0.173 8.086 21.811 1.00 97.94 142 MET A O 1
ATOM 1150 N N . LEU A 1 143 ? 0.202 7.762 19.583 1.00 97.50 143 LEU A N 1
ATOM 1151 C CA . LEU A 1 143 ? -1.185 7.301 19.484 1.00 97.50 143 LEU A CA 1
ATOM 1152 C C . LEU A 1 143 ? -1.401 5.975 20.221 1.00 97.50 143 LEU A C 1
ATOM 1154 O O . LEU A 1 143 ? -2.354 5.873 20.987 1.00 97.50 143 LEU A O 1
ATOM 1158 N N . GLU A 1 144 ? -0.495 5.007 20.057 1.00 97.31 144 GLU A N 1
ATOM 1159 C CA . GLU A 1 144 ? -0.528 3.736 20.799 1.00 97.31 144 GLU A CA 1
ATOM 1160 C C . GLU A 1 144 ? -0.449 3.977 22.318 1.00 97.31 144 GLU A C 1
ATOM 1162 O O . GLU A 1 144 ? -1.148 3.331 23.098 1.00 97.31 144 GLU A O 1
ATOM 1167 N N . GLY A 1 145 ? 0.349 4.955 22.759 1.00 97.75 145 GLY A N 1
ATOM 1168 C CA . GLY A 1 145 ? 0.404 5.356 24.165 1.00 97.75 145 GLY A CA 1
ATOM 1169 C C . GLY A 1 145 ? -0.910 5.957 24.676 1.00 97.75 145 GLY A C 1
ATOM 1170 O O . GLY A 1 145 ? -1.335 5.645 25.788 1.00 97.75 145 GLY A O 1
ATOM 1171 N N . ILE A 1 146 ? -1.567 6.798 23.871 1.00 97.44 146 ILE A N 1
ATOM 1172 C CA . ILE A 1 146 ? -2.866 7.394 24.221 1.00 97.44 146 ILE A CA 1
ATOM 1173 C C . ILE A 1 146 ? -3.956 6.323 24.294 1.00 97.44 146 ILE A C 1
ATOM 1175 O O . ILE A 1 146 ? -4.772 6.372 25.209 1.00 97.44 146 ILE A O 1
ATOM 1179 N N . GLU A 1 147 ? -3.972 5.364 23.368 1.00 97.75 147 GLU A N 1
ATOM 1180 C CA . GLU A 1 147 ? -4.926 4.248 23.374 1.00 97.75 147 GLU A CA 1
ATOM 1181 C C . GLU A 1 147 ? -4.839 3.468 24.690 1.00 97.75 147 GLU A C 1
ATOM 1183 O O . GLU A 1 147 ? -5.834 3.336 25.401 1.00 97.75 147 GLU A O 1
ATOM 1188 N N . VAL A 1 148 ? -3.624 3.071 25.082 1.00 97.88 148 VAL A N 1
ATOM 1189 C CA . VAL A 1 148 ? -3.389 2.367 26.350 1.00 97.88 148 VAL A CA 1
ATOM 1190 C C . VAL A 1 148 ? -3.798 3.216 27.557 1.00 97.88 148 VAL A C 1
ATOM 1192 O O . VAL A 1 148 ? -4.374 2.694 28.510 1.00 97.88 148 VAL A O 1
ATOM 1195 N N . GLU A 1 149 ? -3.519 4.521 27.547 1.00 97.69 149 GLU A N 1
ATOM 1196 C CA . GLU A 1 149 ? -3.912 5.415 28.641 1.00 97.69 149 GLU A CA 1
ATOM 1197 C C . GLU A 1 149 ? -5.437 5.524 28.766 1.00 97.69 149 GLU A C 1
ATOM 1199 O O . GLU A 1 149 ? -5.972 5.422 29.870 1.00 97.69 149 GLU A O 1
ATOM 1204 N N . VAL A 1 150 ? -6.150 5.689 27.649 1.00 97.44 150 VAL A N 1
ATOM 1205 C CA . VAL A 1 150 ? -7.618 5.758 27.634 1.00 97.44 150 VAL A CA 1
ATOM 1206 C C . VAL A 1 150 ? -8.225 4.445 28.114 1.00 97.44 150 VAL A C 1
ATOM 1208 O O . VAL A 1 150 ? -9.166 4.475 28.911 1.00 97.44 150 VAL A O 1
ATOM 1211 N N . ASP A 1 151 ? -7.678 3.306 27.698 1.00 96.88 151 ASP A N 1
ATOM 1212 C CA . ASP A 1 151 ? -8.131 1.992 28.152 1.00 96.88 151 ASP A CA 1
ATOM 1213 C C . ASP A 1 151 ? -7.918 1.815 29.659 1.00 96.88 151 ASP A C 1
ATOM 1215 O O . ASP A 1 151 ? -8.842 1.419 30.373 1.00 96.88 151 ASP A O 1
ATOM 1219 N N . ASN A 1 152 ? -6.744 2.194 30.173 1.00 96.56 152 ASN A N 1
ATOM 1220 C CA . ASN A 1 152 ? -6.443 2.140 31.604 1.00 96.56 152 ASN A CA 1
ATOM 1221 C C . ASN A 1 152 ? -7.371 3.051 32.418 1.00 96.56 152 ASN A C 1
ATOM 1223 O O . ASN A 1 152 ? -7.888 2.640 33.459 1.00 96.56 152 ASN A O 1
ATOM 1227 N N . GLN A 1 153 ? -7.610 4.280 31.952 1.00 97.12 153 GLN A N 1
ATOM 1228 C CA . GLN A 1 153 ? -8.531 5.215 32.604 1.00 97.12 153 GLN A CA 1
ATOM 1229 C C . GLN A 1 153 ? -9.961 4.683 32.593 1.00 97.12 153 GLN A C 1
ATOM 1231 O O . GLN A 1 153 ? -10.647 4.720 33.616 1.00 97.12 153 GLN A O 1
ATOM 1236 N N . THR A 1 154 ? -10.399 4.152 31.454 1.00 95.69 154 THR A N 1
ATOM 1237 C CA . THR A 1 154 ? -11.725 3.559 31.292 1.00 95.69 154 THR A CA 1
ATOM 1238 C C . THR A 1 154 ? -11.892 2.389 32.252 1.00 95.69 154 THR A C 1
ATOM 1240 O O . THR A 1 154 ? -12.829 2.387 33.050 1.00 95.69 154 THR A O 1
ATOM 1243 N N . GLN A 1 155 ? -10.951 1.442 32.262 1.00 95.31 155 GLN A N 1
ATOM 1244 C CA . GLN A 1 155 ? -10.974 0.303 33.174 1.00 95.31 155 GLN A CA 1
ATOM 1245 C C . GLN A 1 155 ? -10.956 0.742 34.646 1.00 95.31 155 GLN A C 1
ATOM 1247 O O . GLN A 1 155 ? -11.741 0.231 35.445 1.00 95.31 155 GLN A O 1
ATOM 1252 N N . GLY A 1 156 ? -10.132 1.732 35.001 1.00 94.81 156 GLY A N 1
ATOM 1253 C CA . GLY A 1 156 ? -10.083 2.284 36.354 1.00 94.81 156 GLY A CA 1
ATOM 1254 C C . GLY A 1 156 ? -11.420 2.883 36.800 1.00 94.81 156 GLY A C 1
ATOM 1255 O O . GLY A 1 156 ? -11.875 2.617 37.913 1.00 94.81 156 GLY A O 1
ATOM 1256 N N . LEU A 1 157 ? -12.099 3.630 35.922 1.00 95.38 157 LEU A N 1
ATOM 1257 C CA . LEU A 1 157 ? -13.442 4.153 36.190 1.00 95.38 157 LEU A CA 1
ATOM 1258 C C . LEU A 1 157 ? -14.477 3.027 36.322 1.00 95.38 157 LEU A C 1
ATOM 1260 O O . LEU A 1 157 ? -15.313 3.071 37.226 1.00 95.38 157 LEU A O 1
ATOM 1264 N N . PHE A 1 158 ? -14.405 2.003 35.467 1.00 93.94 158 PHE A N 1
ATOM 1265 C CA . PHE A 1 158 ? -15.275 0.827 35.549 1.00 93.94 158 PHE A CA 1
ATOM 1266 C C . PHE A 1 158 ? -15.128 0.096 36.889 1.00 93.94 158 PHE A C 1
ATOM 1268 O O . PHE A 1 158 ? -16.126 -0.294 37.495 1.00 93.94 158 PHE A O 1
ATOM 1275 N N . GLU A 1 159 ? -13.898 -0.075 37.370 1.00 93.19 159 GLU A N 1
ATOM 1276 C CA . GLU A 1 159 ? -13.616 -0.724 38.651 1.00 93.19 159 GLU A CA 1
ATOM 1277 C C . GLU A 1 159 ? -14.046 0.143 39.840 1.00 93.19 159 GLU A C 1
ATOM 1279 O O . GLU A 1 159 ? -14.660 -0.364 40.780 1.00 93.19 159 GLU A O 1
ATOM 1284 N N . GLN A 1 160 ? -13.786 1.452 39.785 1.00 95.81 160 GLN A N 1
ATOM 1285 C CA . GLN A 1 160 ? -14.126 2.390 40.855 1.00 95.81 160 GLN A CA 1
ATOM 1286 C C . GLN A 1 160 ? -15.640 2.545 41.051 1.00 95.81 160 GLN A C 1
ATOM 1288 O O . GLN A 1 160 ? -16.110 2.650 42.185 1.00 95.81 160 GLN A O 1
ATOM 1293 N N . TYR A 1 161 ? -16.405 2.584 39.960 1.00 94.38 161 TYR A N 1
ATOM 1294 C CA . TYR A 1 161 ? -17.842 2.862 39.983 1.00 94.38 161 TYR A CA 1
ATOM 1295 C C . TYR A 1 161 ? -18.696 1.626 39.692 1.00 94.38 161 TYR A C 1
ATOM 1297 O O . TYR A 1 161 ? -19.866 1.764 39.340 1.00 94.38 161 TYR A O 1
ATOM 1305 N N . ARG A 1 162 ? -18.142 0.420 39.876 1.00 92.19 162 ARG A N 1
ATOM 1306 C CA . ARG A 1 162 ? -18.786 -0.852 39.516 1.00 92.19 162 ARG A CA 1
ATOM 1307 C C . ARG A 1 162 ? -20.220 -0.994 40.030 1.00 92.19 162 ARG A C 1
ATOM 1309 O O . ARG A 1 162 ? -21.096 -1.416 39.283 1.00 92.19 162 ARG A O 1
ATOM 1316 N N . ASP A 1 163 ? -20.463 -0.583 41.271 1.00 94.06 163 ASP A N 1
ATOM 1317 C CA . ASP A 1 163 ? -21.774 -0.694 41.926 1.00 94.06 163 ASP A CA 1
ATOM 1318 C C . ASP A 1 163 ? -22.807 0.333 41.422 1.00 94.06 163 ASP A C 1
ATOM 1320 O O . ASP A 1 163 ? -23.999 0.216 41.704 1.00 94.06 163 ASP A O 1
ATOM 1324 N N . TYR A 1 164 ? -22.365 1.338 40.663 1.00 92.75 164 TYR A N 1
ATOM 1325 C CA . TYR A 1 164 ? -23.201 2.405 40.107 1.00 92.75 164 TYR A CA 1
ATOM 1326 C C . TYR A 1 164 ? -23.426 2.262 38.593 1.00 92.75 164 TYR A C 1
ATOM 1328 O O . TYR A 1 164 ? -24.132 3.078 38.004 1.00 92.75 164 TYR A O 1
ATOM 1336 N N . LEU A 1 165 ? -22.858 1.234 37.952 1.00 90.81 165 LEU A N 1
ATOM 1337 C CA . LEU A 1 165 ? -23.015 0.956 36.521 1.00 90.81 165 LEU A CA 1
ATOM 1338 C C . LEU A 1 165 ? -24.312 0.194 36.238 1.00 90.81 165 LEU A C 1
ATOM 1340 O O . LEU A 1 165 ? -24.305 -0.975 35.857 1.00 90.81 165 LEU A O 1
ATOM 1344 N N . TYR A 1 166 ? -25.442 0.863 36.419 1.00 90.62 166 TYR A N 1
ATOM 1345 C CA . TYR A 1 166 ? -26.740 0.336 36.025 1.00 90.62 166 TYR A CA 1
ATOM 1346 C C . TYR A 1 166 ? -27.562 1.407 35.314 1.00 90.62 166 TYR A C 1
ATOM 1348 O O . TYR A 1 166 ? -27.356 2.605 35.491 1.00 90.62 166 TYR A O 1
ATOM 1356 N N . LEU A 1 167 ? -28.510 0.949 34.504 1.00 91.25 167 LEU A N 1
ATOM 1357 C CA . LEU A 1 167 ? -29.536 1.787 33.899 1.00 91.25 167 LEU A CA 1
ATOM 1358 C C . LEU A 1 167 ? -30.888 1.358 34.453 1.00 91.25 167 LEU A C 1
ATOM 1360 O O . LEU A 1 167 ? -31.157 0.162 34.588 1.00 91.25 167 LEU A O 1
ATOM 1364 N N . SER A 1 168 ? -31.739 2.325 34.780 1.00 90.06 168 SER A N 1
ATOM 1365 C CA . SER A 1 168 ? -33.116 2.038 35.169 1.00 90.06 168 SER A CA 1
ATOM 1366 C C . SER A 1 168 ? -34.019 1.895 33.942 1.00 90.06 168 SER A C 1
ATOM 1368 O O . SER A 1 168 ? -33.732 2.409 32.859 1.00 90.06 168 SER A O 1
ATOM 1370 N N . GLU A 1 169 ? -35.168 1.238 34.117 1.00 86.69 169 GLU A N 1
ATOM 1371 C CA . GLU A 1 169 ? -36.199 1.195 33.073 1.00 86.69 169 GLU A CA 1
ATOM 1372 C C . GLU A 1 169 ? -36.649 2.610 32.674 1.00 86.69 169 GLU A C 1
ATOM 1374 O O . GLU A 1 169 ? -36.867 2.892 31.494 1.00 86.69 169 GLU A O 1
ATOM 1379 N N . THR A 1 170 ? -36.743 3.520 33.648 1.00 88.50 170 THR A N 1
ATOM 1380 C CA . THR A 1 170 ? -37.112 4.916 33.400 1.00 88.50 170 THR A CA 1
ATOM 1381 C C . THR A 1 170 ? -36.095 5.632 32.519 1.00 88.50 170 THR A C 1
ATOM 1383 O O . THR A 1 170 ? -36.508 6.350 31.610 1.00 88.50 170 THR A O 1
ATOM 1386 N N . ASP A 1 171 ? -34.793 5.386 32.708 1.00 90.00 171 ASP A N 1
ATOM 1387 C CA . ASP A 1 171 ? -33.741 5.994 31.881 1.00 90.00 171 ASP A CA 1
ATOM 1388 C C . ASP A 1 171 ? -33.856 5.541 30.423 1.00 90.00 171 ASP A C 1
ATOM 1390 O O . ASP A 1 171 ? -33.744 6.361 29.504 1.00 90.00 171 ASP A O 1
ATOM 1394 N N . LEU A 1 172 ? -34.137 4.247 30.220 1.00 88.00 172 LEU A N 1
ATOM 1395 C CA . LEU A 1 172 ? -34.305 3.643 28.900 1.00 88.00 172 LEU A CA 1
ATOM 1396 C C . LEU A 1 172 ? -35.534 4.205 28.180 1.00 88.00 172 LEU A C 1
ATOM 1398 O O . LEU A 1 172 ? -35.414 4.688 27.057 1.00 88.00 172 LEU A O 1
ATOM 1402 N N . ARG A 1 173 ? -36.707 4.208 28.821 1.00 86.75 173 ARG A N 1
ATOM 1403 C CA . ARG A 1 173 ? -37.948 4.709 28.199 1.00 86.75 173 ARG A CA 1
ATOM 1404 C C . ARG A 1 173 ? -37.919 6.216 27.954 1.00 86.75 173 ARG A C 1
ATOM 1406 O O . ARG A 1 173 ? -38.445 6.706 26.958 1.00 86.75 173 ARG A O 1
ATOM 1413 N N . GLN A 1 174 ? -37.258 6.976 28.829 1.00 86.62 174 GLN A N 1
ATOM 1414 C CA . GLN A 1 174 ? -37.121 8.419 28.651 1.00 86.62 174 GLN A CA 1
ATOM 1415 C C . GLN A 1 174 ? -36.266 8.779 27.427 1.00 86.62 174 GLN A C 1
ATOM 1417 O O . GLN A 1 174 ? -36.625 9.708 26.698 1.00 86.62 174 GLN A O 1
ATOM 1422 N N . HIS A 1 175 ? -35.151 8.074 27.206 1.00 86.62 175 HIS A N 1
ATOM 1423 C CA . HIS A 1 175 ? -34.223 8.371 26.109 1.00 86.62 175 HIS A CA 1
ATOM 1424 C C . HIS A 1 175 ? -34.606 7.686 24.796 1.00 86.62 175 HIS A C 1
ATOM 1426 O O . HIS A 1 175 ? -34.388 8.250 23.722 1.00 86.62 175 HIS A O 1
ATOM 1432 N N . PHE A 1 176 ? -35.229 6.511 24.860 1.00 86.12 176 PHE A N 1
ATOM 1433 C CA . PHE A 1 176 ? -35.620 5.734 23.691 1.00 86.12 176 PHE A CA 1
ATOM 1434 C C . PHE A 1 176 ? -37.147 5.714 23.547 1.00 86.12 176 PHE A C 1
ATOM 1436 O O . PHE A 1 176 ? -37.816 4.727 23.823 1.00 86.12 176 PHE A O 1
ATOM 1443 N N . ARG A 1 177 ? -37.721 6.803 23.023 1.00 77.81 177 ARG A N 1
ATOM 1444 C CA . ARG A 1 177 ? -39.178 6.916 22.769 1.00 77.81 177 ARG A CA 1
ATOM 1445 C C . ARG A 1 177 ? -39.742 5.859 21.808 1.00 77.81 177 ARG A C 1
ATOM 1447 O O . ARG A 1 177 ? -40.945 5.648 21.745 1.00 77.81 177 ARG A O 1
ATOM 1454 N N . ALA A 1 178 ? -38.881 5.213 21.023 1.00 78.06 178 ALA A N 1
ATOM 1455 C CA . ALA A 1 178 ? -39.275 4.199 20.047 1.00 78.06 178 ALA A CA 1
ATOM 1456 C C . ALA A 1 178 ? -39.663 2.845 20.675 1.00 78.06 178 ALA A C 1
ATOM 1458 O O . ALA A 1 178 ? -40.237 2.008 19.982 1.00 78.06 178 ALA A O 1
ATOM 1459 N N . ILE A 1 179 ? -39.357 2.624 21.958 1.00 81.75 179 ILE A N 1
ATOM 1460 C CA . ILE A 1 179 ? -39.580 1.344 22.653 1.00 81.75 179 ILE A CA 1
ATOM 1461 C C . ILE A 1 179 ? -40.668 1.424 23.737 1.00 81.75 179 ILE A C 1
ATOM 1463 O O . ILE A 1 179 ? -40.827 0.477 24.504 1.00 81.75 179 ILE A O 1
ATOM 1467 N N . ASP A 1 180 ? -41.441 2.518 23.797 1.00 78.44 180 ASP A N 1
ATOM 1468 C CA . ASP A 1 180 ? -42.444 2.741 24.853 1.00 78.44 180 ASP A CA 1
ATOM 1469 C C . ASP A 1 180 ? -43.485 1.606 24.943 1.00 78.44 180 ASP A C 1
ATOM 1471 O O . ASP A 1 180 ? -43.797 1.163 26.045 1.00 78.44 180 ASP A O 1
ATOM 1475 N N . ASP A 1 181 ? -43.913 1.047 23.806 1.00 82.31 181 ASP A N 1
ATOM 1476 C CA . ASP A 1 181 ? -44.866 -0.078 23.726 1.00 82.31 181 ASP A CA 1
ATOM 1477 C C . ASP A 1 181 ? -44.211 -1.415 23.318 1.00 82.31 181 ASP A C 1
ATOM 1479 O O . ASP A 1 181 ? -44.888 -2.367 22.924 1.00 82.31 181 ASP A O 1
ATOM 1483 N N . GLN A 1 182 ? -42.880 -1.513 23.387 1.00 84.38 182 GLN A N 1
ATOM 1484 C CA . GLN A 1 182 ? -42.151 -2.729 23.019 1.00 84.38 182 GLN A CA 1
ATOM 1485 C C . GLN A 1 182 ? -41.694 -3.516 24.253 1.00 84.38 182 GLN A C 1
ATOM 1487 O O . GLN A 1 182 ? -41.374 -2.958 25.304 1.00 84.38 182 GLN A O 1
ATOM 1492 N N . MET A 1 183 ? -41.648 -4.845 24.119 1.00 85.06 183 MET A N 1
ATOM 1493 C CA . MET A 1 183 ? -41.026 -5.717 25.115 1.00 85.06 183 MET A CA 1
ATOM 1494 C C . MET A 1 183 ? -39.511 -5.496 25.103 1.00 85.06 183 MET A C 1
ATOM 1496 O O . MET A 1 183 ? -38.866 -5.663 24.070 1.00 85.06 183 MET A O 1
ATOM 1500 N N . ILE A 1 184 ? -38.947 -5.159 26.262 1.00 86.94 184 ILE A N 1
ATOM 1501 C CA . ILE A 1 184 ? -37.505 -4.977 26.446 1.00 86.94 184 ILE A CA 1
ATOM 1502 C C . ILE A 1 184 ? -36.945 -6.237 27.104 1.00 86.94 184 ILE A C 1
ATOM 1504 O O . ILE A 1 184 ? -37.434 -6.671 28.147 1.00 86.94 184 ILE A O 1
ATOM 1508 N N . VAL A 1 185 ? -35.907 -6.813 26.501 1.00 88.25 185 VAL A N 1
ATOM 1509 C CA . VAL A 1 185 ? -35.157 -7.939 27.065 1.00 88.25 185 VAL A CA 1
ATOM 1510 C C . VAL A 1 185 ? -33.716 -7.493 27.257 1.00 88.25 185 VAL A C 1
ATOM 1512 O O . VAL A 1 185 ? -33.041 -7.155 26.289 1.00 88.25 185 VAL A O 1
ATOM 1515 N N . ALA A 1 186 ? -33.251 -7.487 28.505 1.00 89.50 186 ALA A N 1
ATOM 1516 C CA . ALA A 1 186 ? -31.852 -7.258 28.838 1.00 89.50 186 ALA A CA 1
ATOM 1517 C C . ALA A 1 186 ? -31.153 -8.608 29.028 1.00 89.50 186 ALA A C 1
ATOM 1519 O O . ALA A 1 186 ? -31.646 -9.468 29.760 1.00 89.50 186 ALA A O 1
ATOM 1520 N N . THR A 1 187 ? -30.011 -8.795 28.374 1.00 89.88 187 THR A N 1
ATOM 1521 C CA . THR A 1 187 ? -29.217 -10.022 28.481 1.00 89.88 187 THR A CA 1
ATOM 1522 C C . THR A 1 187 ? -27.817 -9.681 28.966 1.00 89.88 187 THR A C 1
ATOM 1524 O O . THR A 1 187 ? -27.097 -8.962 28.276 1.00 89.88 187 THR A O 1
ATOM 1527 N N . ASP A 1 188 ? -27.414 -10.227 30.111 1.00 89.69 188 ASP A N 1
ATOM 1528 C CA . ASP A 1 188 ? -26.020 -10.200 30.555 1.00 89.69 188 ASP A CA 1
ATOM 1529 C C . ASP A 1 188 ? -25.296 -11.401 29.942 1.00 89.69 188 ASP A C 1
ATOM 1531 O O . ASP A 1 188 ? -25.477 -12.546 30.359 1.00 89.69 188 ASP A O 1
ATOM 1535 N N . THR A 1 189 ? -24.578 -11.142 28.855 1.00 91.62 189 THR A N 1
ATOM 1536 C CA . THR A 1 189 ? -23.930 -12.174 28.050 1.00 91.62 189 THR A CA 1
ATOM 1537 C C . THR A 1 189 ? -22.419 -11.934 28.051 1.00 91.62 189 THR A C 1
ATOM 1539 O O . THR A 1 189 ? -21.993 -10.833 27.701 1.00 91.62 189 THR A O 1
ATOM 1542 N N . PRO A 1 190 ? -21.589 -12.934 28.409 1.00 91.00 190 PRO A N 1
ATOM 1543 C CA . PRO A 1 190 ? -20.136 -12.800 28.370 1.00 91.00 190 PRO A CA 1
ATOM 1544 C C . PRO A 1 190 ? -19.612 -12.422 26.977 1.00 91.00 190 PRO A C 1
ATOM 1546 O O . PRO A 1 190 ? -20.168 -12.836 25.961 1.00 91.00 190 PRO A O 1
ATOM 1549 N N . ALA A 1 191 ? -18.483 -11.708 26.929 1.00 85.81 191 ALA A N 1
ATOM 1550 C CA . ALA A 1 191 ? -17.909 -11.154 25.695 1.00 85.81 191 ALA A CA 1
ATOM 1551 C C . ALA A 1 191 ? -17.589 -12.194 24.598 1.00 85.81 191 ALA A C 1
ATOM 1553 O O . ALA A 1 191 ? -17.446 -11.844 23.431 1.00 85.81 191 ALA A O 1
ATOM 1554 N N . ASN A 1 192 ? -17.464 -13.472 24.956 1.00 91.06 192 ASN A N 1
ATOM 1555 C CA . ASN A 1 192 ? -17.116 -14.564 24.048 1.00 91.06 192 ASN A CA 1
ATOM 1556 C C . ASN A 1 192 ? -18.323 -15.373 23.539 1.00 91.06 192 ASN A C 1
ATOM 1558 O O . ASN A 1 192 ? -18.132 -16.436 22.947 1.00 91.06 192 ASN A O 1
ATOM 1562 N N . VAL A 1 193 ? -19.553 -14.913 23.770 1.00 93.06 193 VAL A N 1
ATOM 1563 C CA . VAL A 1 193 ? -20.767 -15.590 23.301 1.00 93.06 193 VAL A CA 1
ATOM 1564 C C . VAL A 1 193 ? -21.300 -14.888 22.054 1.00 93.06 193 VAL A C 1
ATOM 1566 O O . VAL A 1 193 ? -21.579 -13.692 22.059 1.00 93.06 193 VAL A O 1
ATOM 1569 N N . ALA A 1 194 ? -21.464 -15.648 20.972 1.00 88.38 194 ALA A N 1
ATOM 1570 C CA . ALA A 1 194 ? -22.065 -15.141 19.746 1.00 88.38 194 ALA A CA 1
ATOM 1571 C C . ALA A 1 194 ? -23.594 -15.065 19.882 1.00 88.38 194 ALA A C 1
ATOM 1573 O O . ALA A 1 194 ? -24.242 -16.060 20.212 1.00 88.38 194 ALA A O 1
ATOM 1574 N N . ILE A 1 195 ? -24.172 -13.902 19.576 1.00 88.50 195 ILE A N 1
ATOM 1575 C CA . ILE A 1 195 ? -25.624 -13.712 19.477 1.00 88.50 195 ILE A CA 1
ATOM 1576 C C . ILE A 1 195 ? -26.006 -13.810 17.999 1.00 88.50 195 ILE A C 1
ATOM 1578 O O . ILE A 1 195 ? -25.583 -12.991 17.186 1.00 88.50 195 ILE A O 1
ATOM 1582 N N . GLN A 1 196 ? -26.798 -14.823 17.646 1.00 88.81 196 GLN A N 1
ATOM 1583 C CA . GLN A 1 196 ? -27.283 -15.034 16.284 1.00 88.81 196 GLN A CA 1
ATOM 1584 C C . GLN A 1 196 ? -28.778 -14.718 16.203 1.00 88.81 196 GLN A C 1
ATOM 1586 O O . GLN A 1 196 ? -29.578 -15.284 16.944 1.00 88.81 196 GLN A O 1
ATOM 1591 N N . ALA A 1 197 ? -29.161 -13.862 15.258 1.00 87.06 197 ALA A N 1
ATOM 1592 C CA . ALA A 1 197 ? -30.551 -13.658 14.871 1.00 87.06 197 ALA A CA 1
ATOM 1593 C C . ALA A 1 197 ? -30.798 -14.376 13.538 1.00 87.06 197 ALA A C 1
ATOM 1595 O O . ALA A 1 197 ? -30.106 -14.111 12.556 1.00 87.06 197 ALA A O 1
ATOM 1596 N N . SER A 1 198 ? -31.762 -15.296 13.501 1.00 86.81 198 SER A N 1
ATOM 1597 C CA . SER A 1 198 ? -32.211 -15.913 12.249 1.00 86.81 198 SER A CA 1
ATOM 1598 C C . SER A 1 198 ? -33.505 -15.240 11.811 1.00 86.81 198 SER A C 1
ATOM 1600 O O . SER A 1 198 ? -34.471 -15.218 12.568 1.00 86.81 198 SER A O 1
ATOM 1602 N N . THR A 1 199 ? -33.531 -14.681 10.605 1.00 84.06 199 THR A N 1
ATOM 1603 C CA . THR A 1 199 ? -34.765 -14.196 9.982 1.00 84.06 199 THR A CA 1
ATOM 1604 C C . THR A 1 199 ? -35.386 -15.342 9.193 1.00 84.06 199 THR A C 1
ATOM 1606 O O . THR A 1 199 ? -34.815 -15.773 8.189 1.00 84.06 199 THR A O 1
ATOM 1609 N N . GLU A 1 200 ? -36.537 -15.854 9.626 1.00 74.69 200 GLU A N 1
ATOM 1610 C CA . GLU A 1 200 ? -37.348 -16.704 8.753 1.00 74.69 200 GLU A CA 1
ATOM 1611 C C . GLU A 1 200 ? -37.897 -15.820 7.627 1.00 74.69 200 GLU A C 1
ATOM 1613 O O . GLU A 1 200 ? -38.692 -14.913 7.867 1.00 74.69 200 GLU A O 1
ATOM 1618 N N . ASN A 1 201 ? -37.421 -16.043 6.399 1.00 58.12 201 ASN A N 1
ATOM 1619 C CA . ASN A 1 201 ? -38.043 -15.469 5.211 1.00 58.12 201 ASN A CA 1
ATOM 1620 C C . ASN A 1 201 ? -39.394 -16.167 5.020 1.00 58.12 201 ASN A C 1
ATOM 1622 O O . ASN A 1 201 ? -39.432 -17.309 4.556 1.00 58.12 201 ASN A O 1
ATOM 1626 N N . VAL A 1 202 ? -40.468 -15.487 5.422 1.00 50.62 202 VAL A N 1
ATOM 1627 C CA . VAL A 1 202 ? -41.861 -15.850 5.120 1.00 50.62 202 VAL A CA 1
ATOM 1628 C C . VAL A 1 202 ? -42.247 -15.314 3.748 1.00 50.62 202 VAL A C 1
ATOM 1630 O O . VAL A 1 202 ? -41.912 -14.141 3.464 1.00 50.62 202 VAL A O 1
#

Nearest PDB structures (foldseek):
  7wze-assembly1_Y  TM=5.541E-01  e=2.051E-02  Bacillus subtilis subsp. subtilis str. 168
  4b8x-assembly1_A  TM=5.305E-01  e=4.019E-02  Streptomyces coelicolor
  4b8x-assembly1_B  TM=5.778E-01  e=6.166E-02  Streptomyces coelicolor
  7wze-assembly1_A  TM=5.335E-01  e=6.166E-02  Bacillus subtilis subsp. subtilis str. 168
  7kfo-assembly1_A-2  TM=5.027E-01  e=9.461E-02  Variovorax paradoxus

Secondary structure (DSSP, 8-state):
----PPPP----------------------------PPP-TTSTT-HHHHHHHHHHHHHHSTT-EEEHHHHHHHTT--HHHHHHHHHHHHHHTSEEEEETTEEEE-SPPHHHHHHTT-HHHHHHHHHHHHHHHHHHHHHHHHHHHHHHHHHHHHHHHHHHTGGG----HHHHHHH-GGGTTSPP------TT----------

Organism: NCBI:txid1314678

Solvent-accessible surface area (backbone atoms only — not comparable to full-atom values): 13222 Å² total; per-residue (Å²): 134,80,89,85,83,89,79,88,81,88,82,82,90,82,86,86,82,92,86,87,83,92,83,91,79,89,79,92,75,92,75,96,69,85,81,81,66,76,78,71,69,67,61,77,72,31,66,69,52,48,44,54,54,50,49,53,58,30,67,69,33,95,82,22,54,34,52,52,68,58,51,26,62,77,68,72,46,60,68,70,59,53,50,60,45,48,53,52,37,40,74,72,56,37,34,46,80,73,49,93,62,29,38,26,65,64,47,75,67,66,72,53,66,77,55,61,77,56,66,70,61,59,50,55,52,50,52,49,53,50,53,50,50,52,52,51,51,54,52,49,54,51,51,56,50,48,52,55,49,52,51,52,52,51,52,50,50,51,65,75,43,52,94,68,74,72,82,54,72,64,60,49,46,70,74,39,71,90,46,71,91,52,92,83,83,88,79,96,69,64,94,89,64,87,86,83,86,82,80,82,88,125

pLDDT: mean 76.79, std 21.89, range [32.75, 98.0]

InterPro domains:
  IPR003316 E2F/DP family, winged-helix DNA-binding domain [PF02319] (44-107)
  IPR003316 E2F/DP family, winged-helix DNA-binding domain [SM01372] (42-107)
  IPR015633 E2F Family [PTHR12081] (19-196)
  IPR036388 Winged helix-like DNA-binding domain superfamily [G3DSA:1.10.10.10] (38-108)
  IPR036390 Winged helix DNA-binding domain superfamily [SSF46785] (42-106)

Sequence (202 aa):
MSTDIYEISERPSKRPSLLRSSSLQQAEALNTGDNNYPPNHRQDSSLRQLTRKFITLLQSDPTADLDLNVAAVQLQVQKRRIYDITNVLEGVGLIEKNSKNHVRWIGRDVELDAQYCNKSNDTAQLDWLHNEVNRLEDEKLMLEGIEVEVDNQTQGLFEQYRDYLYLSETDLRQHFRAIDDQMIVATDTPANVAIQASTENV

Radius of gyration: 42.01 Å; Cα contacts (8 Å, |Δi|>4): 79; chains: 1; bounding box: 120×76×84 Å

Mean predicted aligned error: 20.1 Å

Foldseek 3Di:
DDDDDDDDDDDDDDDDDDDDDDDDDDDDDDDPDDPPDPPPCVVLPDLVNLLVVLCVQQVVDPQSKDQLVVSCVVSVHDSVSSCVNCVVCVVVPQWDDPDVRMIGGPDDDCVVVVVVVCVPPVVVVVVVVVVVVVVVVVVVVVVVVVVVVVVVVVVVCCVVCVVVPDDDPCNCCVVCVVCVPPDDDDDDDDPPDDDDDDDDPD